Protein AF-K1SV56-F1 (afdb_monomer_lite)

pLDDT: mean 85.53, std 12.01, range [37.34, 98.12]

Structure (mmCIF, N/CA/C/O backbone):
data_AF-K1SV56-F1
#
_entry.id   AF-K1SV56-F1
#
loop_
_atom_site.group_PDB
_atom_site.id
_atom_site.type_symbol
_atom_site.label_atom_id
_atom_site.label_alt_id
_atom_site.label_comp_id
_atom_site.label_asym_id
_atom_site.label_entity_id
_atom_site.label_seq_id
_atom_site.pdbx_PDB_ins_code
_atom_site.Cartn_x
_atom_site.Cartn_y
_atom_site.Cartn_z
_atom_site.occupancy
_atom_site.B_iso_or_equiv
_atom_site.auth_seq_id
_atom_site.auth_comp_id
_atom_site.auth_asym_id
_atom_site.auth_atom_id
_atom_site.pdbx_PDB_model_num
ATOM 1 N N . GLU A 1 1 ? -17.763 -7.384 4.111 1.00 37.69 1 GLU A N 1
ATOM 2 C CA . GLU A 1 1 ? -19.172 -6.931 4.060 1.00 37.69 1 GLU A CA 1
ATOM 3 C C . GLU A 1 1 ? -19.868 -6.773 5.421 1.00 37.69 1 GLU A C 1
ATOM 5 O O . GLU A 1 1 ? -20.837 -6.037 5.477 1.00 37.69 1 GLU A O 1
ATOM 10 N N . ARG A 1 2 ? -19.404 -7.361 6.543 1.00 37.34 2 ARG A N 1
ATOM 11 C CA . ARG A 1 2 ? -20.127 -7.279 7.840 1.00 37.34 2 ARG A CA 1
ATOM 12 C C . ARG A 1 2 ? -20.034 -5.961 8.637 1.00 37.34 2 ARG A C 1
ATOM 14 O O . ARG A 1 2 ? -20.679 -5.876 9.671 1.00 37.34 2 ARG A O 1
ATOM 21 N N . TYR A 1 3 ? -19.270 -4.956 8.199 1.00 45.22 3 TYR A N 1
ATOM 22 C CA . TYR A 1 3 ? -19.043 -3.735 9.001 1.00 45.22 3 TYR A CA 1
ATOM 23 C C . TYR A 1 3 ? -19.206 -2.411 8.246 1.00 45.22 3 TYR A C 1
ATOM 25 O O . TYR A 1 3 ? -19.127 -1.354 8.857 1.00 45.22 3 TYR A O 1
ATOM 33 N N . THR A 1 4 ? -19.467 -2.450 6.941 1.00 45.12 4 THR A N 1
ATOM 34 C CA . THR A 1 4 ? -19.620 -1.250 6.101 1.00 45.12 4 THR A CA 1
ATOM 35 C C . THR A 1 4 ? -21.032 -0.660 6.128 1.00 45.12 4 THR A C 1
ATOM 37 O O . THR A 1 4 ? -21.246 0.413 5.583 1.00 45.12 4 THR A O 1
ATOM 40 N N . ASP A 1 5 ? -21.983 -1.323 6.792 1.00 50.00 5 ASP A N 1
ATOM 41 C CA . ASP A 1 5 ? -23.387 -0.897 6.867 1.00 50.00 5 ASP A CA 1
ATOM 42 C C . ASP A 1 5 ? -23.935 -1.051 8.298 1.00 50.00 5 ASP A C 1
ATOM 44 O O . ASP A 1 5 ? -24.977 -1.648 8.570 1.00 50.00 5 ASP A O 1
ATOM 48 N N . ASN A 1 6 ? -23.142 -0.596 9.266 1.00 67.62 6 ASN A N 1
ATOM 49 C CA . ASN A 1 6 ? -23.335 -0.965 10.658 1.00 67.62 6 ASN A CA 1
ATOM 50 C C . ASN A 1 6 ? -24.449 -0.117 11.297 1.00 67.62 6 ASN A C 1
ATOM 52 O O . ASN A 1 6 ? -24.267 1.076 11.546 1.00 67.62 6 ASN A O 1
ATOM 56 N N . ALA A 1 7 ? -25.589 -0.742 11.613 1.00 78.81 7 ALA A N 1
ATOM 57 C CA . ALA A 1 7 ? -26.672 -0.130 12.394 1.00 78.81 7 ALA A CA 1
ATOM 58 C C . ALA A 1 7 ? -26.159 0.510 13.702 1.00 78.81 7 ALA A C 1
ATOM 60 O O . ALA A 1 7 ? -26.683 1.530 14.136 1.00 78.81 7 ALA A O 1
ATOM 61 N N . PHE A 1 8 ? -25.074 -0.041 14.261 1.00 82.00 8 PHE A N 1
ATOM 62 C CA . PHE A 1 8 ? -24.329 0.520 15.388 1.00 82.00 8 PHE A CA 1
ATOM 63 C C . PHE A 1 8 ? -23.788 1.929 15.117 1.00 82.00 8 PHE A C 1
ATOM 65 O O . PHE A 1 8 ? -24.072 2.849 15.875 1.00 82.00 8 PHE A O 1
ATOM 72 N N . ILE A 1 9 ? -23.038 2.111 14.024 1.00 84.38 9 ILE A N 1
ATOM 73 C CA . ILE A 1 9 ? -22.421 3.397 13.665 1.00 84.38 9 ILE A CA 1
ATOM 74 C C . ILE A 1 9 ? -23.526 4.425 13.401 1.00 84.38 9 ILE A C 1
ATOM 76 O O . ILE A 1 9 ? -23.501 5.515 13.960 1.00 84.38 9 ILE A O 1
ATOM 80 N N . LYS A 1 10 ? -24.574 4.035 12.659 1.00 85.75 10 LYS A N 1
ATOM 81 C CA . LYS A 1 10 ? -25.734 4.902 12.380 1.00 85.75 10 LYS A CA 1
ATOM 82 C C . LYS A 1 10 ? -26.491 5.331 13.648 1.00 85.75 10 LYS A C 1
ATOM 84 O O . LYS A 1 10 ? -27.065 6.415 13.658 1.00 85.75 10 LYS A O 1
ATOM 89 N N . ALA A 1 11 ? -26.505 4.506 14.697 1.00 85.31 11 ALA A N 1
ATOM 90 C CA . ALA A 1 11 ? -27.165 4.822 15.964 1.00 85.31 11 ALA A CA 1
ATOM 91 C C . ALA A 1 11 ? -26.299 5.686 16.899 1.00 85.31 11 ALA A C 1
ATOM 93 O O . ALA A 1 11 ? -26.823 6.569 17.576 1.00 85.31 11 ALA A O 1
ATOM 94 N N . VAL A 1 12 ? -24.987 5.438 16.944 1.00 87.25 12 VAL A N 1
ATOM 95 C CA . VAL A 1 12 ? -24.078 6.044 17.931 1.00 87.25 12 VAL A CA 1
ATOM 96 C C . VAL A 1 12 ? -23.433 7.338 17.417 1.00 87.25 12 VAL A C 1
ATOM 98 O O . VAL A 1 12 ? -23.332 8.302 18.180 1.00 87.25 12 VAL A O 1
ATOM 101 N N . ASP A 1 13 ? -23.056 7.415 16.137 1.00 89.56 13 ASP A N 1
ATOM 102 C CA . ASP A 1 13 ? -22.340 8.573 15.575 1.00 89.56 13 ASP A CA 1
ATOM 103 C C . ASP A 1 13 ? -23.096 9.904 15.705 1.00 89.56 13 ASP A C 1
ATOM 105 O O . ASP A 1 13 ? -22.481 10.873 16.157 1.00 89.56 13 ASP A O 1
ATOM 109 N N . PRO A 1 14 ? -24.417 9.985 15.436 1.00 91.94 14 PRO A N 1
ATOM 110 C CA . PRO A 1 14 ? -25.155 11.238 15.604 1.00 91.94 14 PRO A CA 1
ATOM 111 C C . PRO A 1 14 ? -25.160 11.744 17.050 1.00 91.94 14 PRO A C 1
ATOM 113 O O . PRO A 1 14 ? -25.311 12.940 17.300 1.00 91.94 14 PRO A O 1
ATOM 116 N N . VAL A 1 15 ? -25.045 10.837 18.024 1.00 90.94 15 VAL A N 1
ATOM 117 C CA . VAL A 1 15 ? -25.009 11.190 19.445 1.00 90.94 15 VAL A CA 1
ATOM 118 C C . VAL A 1 15 ? -23.616 11.675 19.833 1.00 90.94 15 VAL A C 1
ATOM 120 O O . VAL A 1 15 ? -23.516 12.672 20.543 1.00 90.94 15 VAL A O 1
ATOM 123 N N . LEU A 1 16 ? -22.560 11.024 19.332 1.00 90.25 16 LEU A N 1
ATOM 124 C CA . LEU A 1 16 ? -21.170 11.453 19.521 1.00 90.25 16 LEU A CA 1
ATOM 125 C C . LEU A 1 16 ? -20.922 12.854 18.951 1.00 90.25 16 LEU A C 1
ATOM 127 O O . LEU A 1 16 ? -20.346 13.698 19.635 1.00 90.25 16 LEU A O 1
ATOM 131 N N . GLU A 1 17 ? -21.419 13.120 17.743 1.00 91.12 17 GLU A N 1
ATOM 132 C CA . GLU A 1 17 ? -21.2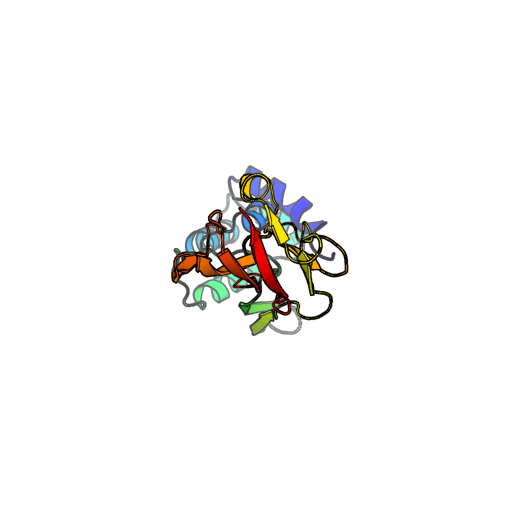76 14.421 17.086 1.00 91.12 17 GLU A CA 1
ATOM 133 C C . GLU A 1 17 ? -21.968 15.538 17.884 1.00 91.12 17 GLU A C 1
ATOM 135 O O . GLU A 1 17 ? -21.386 16.600 18.112 1.00 91.12 17 GLU A O 1
ATOM 140 N N . LYS A 1 18 ? -23.176 15.278 18.407 1.00 89.00 18 LYS A N 1
ATOM 141 C CA . LYS A 1 18 ? -23.929 16.238 19.237 1.00 89.00 18 LYS A CA 1
ATOM 142 C C . LYS A 1 18 ? -23.216 16.633 20.527 1.00 89.00 18 LYS A C 1
ATOM 144 O O . LYS A 1 18 ? -23.418 17.746 21.003 1.00 89.00 18 LYS A O 1
ATOM 149 N N . VAL A 1 19 ? -22.412 15.738 21.098 1.00 88.25 19 VAL A N 1
ATOM 150 C CA . VAL A 1 19 ? -21.619 16.013 22.308 1.00 88.25 19 VAL A CA 1
ATOM 151 C C . VAL A 1 19 ? -20.191 16.476 21.987 1.00 88.25 19 VAL A C 1
ATOM 153 O O . VAL A 1 19 ? -19.352 16.550 22.881 1.00 88.25 19 VAL A O 1
ATOM 156 N N . GLY A 1 20 ? -19.896 16.783 20.717 1.00 85.19 20 GLY A N 1
ATOM 157 C CA . GLY A 1 20 ? -18.602 17.310 20.281 1.00 85.19 20 GLY A CA 1
ATOM 158 C C . GLY A 1 20 ? -17.460 16.289 20.286 1.00 85.19 20 GLY A C 1
ATOM 159 O O . GLY A 1 20 ? -16.291 16.679 20.286 1.00 85.19 20 GLY A O 1
ATOM 160 N N . LEU A 1 21 ? -17.768 14.988 20.304 1.00 88.38 21 LEU A N 1
ATOM 161 C CA . LEU A 1 21 ? -16.777 13.925 20.141 1.00 88.38 21 LEU A CA 1
ATOM 162 C C . LEU A 1 21 ? -16.649 13.535 18.666 1.00 88.38 21 LEU A C 1
ATOM 164 O O . LEU A 1 21 ? -17.582 13.687 17.879 1.00 88.38 21 LEU A O 1
ATOM 168 N N . ARG A 1 22 ? -15.484 12.994 18.286 1.00 87.81 22 ARG A N 1
ATOM 169 C CA . ARG A 1 22 ? -15.310 12.408 16.949 1.00 87.81 22 ARG A CA 1
ATOM 170 C C . ARG A 1 22 ? -16.235 11.207 16.794 1.00 87.81 22 ARG A C 1
ATOM 172 O O . ARG A 1 22 ? -16.345 10.390 17.708 1.00 87.81 22 ARG A O 1
ATOM 179 N N . THR A 1 23 ? -16.842 11.100 15.621 1.00 88.81 23 THR A N 1
ATOM 180 C CA . THR A 1 23 ? -17.668 9.955 15.238 1.00 88.81 23 THR A CA 1
ATOM 181 C C . THR A 1 23 ? -16.816 8.692 15.102 1.00 88.81 23 THR A C 1
ATOM 183 O O . THR A 1 23 ? -15.600 8.765 14.891 1.00 88.81 23 THR A O 1
ATOM 186 N N . ILE A 1 24 ? -17.433 7.515 15.220 1.00 86.19 24 ILE A N 1
ATOM 187 C CA . ILE A 1 24 ? -16.737 6.246 14.990 1.00 86.19 24 ILE A CA 1
ATOM 188 C C . ILE A 1 24 ? -16.264 6.200 13.541 1.00 86.19 24 ILE A C 1
ATOM 190 O O . ILE A 1 24 ? -15.117 5.827 13.308 1.00 86.19 24 ILE A O 1
ATOM 194 N N . GLN A 1 25 ? -17.083 6.655 12.589 1.00 84.38 25 GLN A N 1
ATOM 195 C CA . GLN A 1 25 ? -16.698 6.730 11.182 1.00 84.38 25 GLN A CA 1
ATOM 196 C C . GLN A 1 25 ? -15.443 7.593 10.963 1.00 84.38 25 GLN A C 1
ATOM 198 O O . GLN A 1 25 ? -14.495 7.143 10.321 1.00 84.38 25 GLN A O 1
ATOM 203 N N . ASP A 1 26 ? -15.358 8.781 11.573 1.00 85.12 26 ASP A N 1
ATOM 204 C CA . ASP A 1 26 ? -14.148 9.610 11.494 1.00 85.12 26 ASP A CA 1
ATOM 205 C C . ASP A 1 26 ? -12.923 8.911 12.093 1.00 85.12 26 ASP A C 1
ATOM 207 O O . ASP A 1 26 ? -11.822 9.022 11.554 1.00 85.12 26 ASP A O 1
ATOM 211 N N . ILE A 1 27 ? -13.091 8.182 13.200 1.00 85.44 27 ILE A N 1
ATOM 212 C CA . ILE A 1 27 ? -12.007 7.397 13.807 1.00 85.44 27 ILE A CA 1
ATOM 213 C C . ILE A 1 27 ? -11.596 6.231 12.893 1.00 85.44 27 ILE A C 1
ATOM 215 O O . ILE A 1 27 ? -10.419 5.873 12.851 1.00 85.44 27 ILE A O 1
ATOM 219 N N . MET A 1 28 ? -12.522 5.634 12.143 1.00 80.31 28 MET A N 1
ATOM 220 C CA . MET A 1 28 ? -12.208 4.585 11.170 1.00 80.31 28 MET A CA 1
ATOM 221 C C . MET A 1 28 ? -11.429 5.137 9.971 1.00 80.31 28 MET A C 1
ATOM 223 O O . MET A 1 28 ? -10.424 4.543 9.575 1.00 80.31 28 MET A O 1
ATOM 227 N N . ASP A 1 29 ? -11.849 6.289 9.445 1.00 79.12 29 ASP A N 1
ATOM 228 C CA . ASP A 1 29 ? -11.298 6.876 8.219 1.00 79.12 29 ASP A CA 1
ATOM 229 C C . ASP A 1 29 ? -9.994 7.640 8.472 1.00 79.12 29 ASP A C 1
ATOM 231 O O . ASP A 1 29 ? -9.021 7.530 7.725 1.00 79.12 29 ASP A O 1
ATOM 235 N N . LYS A 1 30 ? -9.952 8.421 9.555 1.00 81.38 30 LYS A N 1
ATOM 236 C CA . LYS A 1 30 ? -8.829 9.300 9.904 1.00 81.38 30 LYS A CA 1
ATOM 237 C C . LYS A 1 30 ? -8.022 8.759 11.083 1.00 81.38 30 LYS A C 1
ATOM 239 O O . LYS A 1 30 ? -6.973 9.316 11.389 1.00 81.38 30 LYS A O 1
ATOM 244 N N . GLY A 1 31 ? -8.425 7.687 11.752 1.00 80.12 31 GLY A N 1
ATOM 245 C CA . GLY A 1 31 ? -7.738 7.239 12.964 1.00 80.12 31 GLY A CA 1
ATOM 246 C C . GLY A 1 31 ? -7.883 8.215 14.140 1.00 80.12 31 GLY A C 1
ATOM 247 O O . GLY A 1 31 ? -8.438 9.310 14.038 1.00 80.12 31 GLY A O 1
ATOM 248 N N . ILE A 1 32 ? -7.335 7.817 15.280 1.00 85.75 32 ILE A N 1
ATOM 249 C CA . ILE A 1 32 ? -7.292 8.594 16.525 1.00 85.75 32 ILE A CA 1
ATOM 250 C C . ILE A 1 32 ? -5.972 8.307 17.239 1.00 85.75 32 ILE A C 1
ATOM 252 O O . ILE A 1 32 ? -5.387 7.246 17.023 1.00 85.75 32 ILE A O 1
ATOM 256 N N . THR A 1 33 ? -5.453 9.221 18.057 1.00 86.31 33 THR A N 1
ATOM 257 C CA . THR A 1 33 ? -4.299 8.873 18.899 1.00 86.31 33 THR A CA 1
ATOM 258 C C . THR A 1 33 ? -4.735 8.043 20.107 1.00 86.31 33 THR A C 1
ATOM 260 O O . THR A 1 33 ? -5.887 8.108 20.542 1.00 86.31 33 THR A O 1
ATOM 263 N N . VAL A 1 34 ? -3.823 7.247 20.670 1.00 83.62 34 VAL A N 1
ATOM 264 C CA . VAL A 1 34 ? -4.094 6.466 21.888 1.00 83.62 34 VAL A CA 1
ATOM 265 C C . VAL A 1 34 ? -4.541 7.377 23.037 1.00 83.62 34 VAL A C 1
ATOM 267 O O . VAL A 1 34 ? -5.508 7.051 23.723 1.00 83.62 34 VAL A O 1
ATOM 270 N N . GLY A 1 35 ? -3.894 8.532 23.216 1.00 84.69 35 GLY A N 1
ATOM 271 C CA . GLY A 1 35 ? -4.248 9.492 24.264 1.00 84.69 35 GLY A CA 1
ATOM 272 C C . GLY A 1 35 ? -5.635 10.104 24.068 1.00 84.69 35 GLY A C 1
ATOM 273 O O . GLY A 1 35 ? -6.428 10.157 25.008 1.00 84.69 35 GLY A O 1
ATOM 274 N N . GLU A 1 36 ? -5.963 10.504 22.836 1.00 87.56 36 GLU A N 1
ATOM 275 C CA . GLU A 1 36 ? -7.290 11.032 22.499 1.00 87.56 36 GLU A CA 1
ATOM 276 C C . GLU A 1 36 ? -8.387 9.985 22.719 1.00 87.56 36 GLU A C 1
ATOM 278 O O . GLU A 1 36 ? -9.452 10.308 23.245 1.00 87.56 36 GLU A O 1
ATOM 283 N N . LEU A 1 37 ? -8.132 8.722 22.356 1.00 87.12 37 LEU A N 1
ATOM 284 C CA . LEU A 1 37 ? -9.102 7.652 22.564 1.00 87.12 37 LEU A CA 1
ATOM 285 C C . LEU A 1 37 ? -9.339 7.385 24.052 1.00 87.12 37 LEU A C 1
ATOM 287 O O . LEU A 1 37 ? -10.496 7.307 24.462 1.00 87.12 37 LEU A O 1
ATOM 291 N N . LYS A 1 38 ? -8.276 7.297 24.864 1.00 84.50 38 LYS A N 1
ATOM 292 C CA . LYS A 1 38 ? -8.391 7.145 26.325 1.00 84.50 38 LYS A CA 1
ATOM 293 C C . LYS A 1 38 ? -9.219 8.276 26.927 1.00 84.50 38 LYS A C 1
ATOM 295 O O . LYS A 1 38 ? -10.183 8.014 27.637 1.00 84.50 38 LYS A O 1
ATOM 300 N N . GLN A 1 39 ? -8.912 9.522 26.563 1.00 88.06 39 GLN A N 1
ATOM 301 C CA . GLN A 1 39 ? -9.637 10.686 27.064 1.00 88.06 39 GLN A CA 1
ATOM 302 C C . GLN A 1 39 ? -11.122 10.662 26.669 1.00 88.06 39 GLN A C 1
ATOM 304 O O . GLN A 1 39 ? -11.981 10.996 27.485 1.00 88.06 39 GLN A O 1
ATOM 309 N N . ASN A 1 40 ? -11.441 10.275 25.432 1.00 89.25 40 ASN A N 1
ATOM 310 C CA . ASN A 1 40 ? -12.827 10.174 24.976 1.00 89.25 40 ASN A CA 1
ATOM 311 C C . ASN A 1 40 ? -13.584 9.069 25.718 1.00 89.25 40 ASN A C 1
ATOM 313 O O . ASN A 1 40 ? -14.712 9.296 26.153 1.00 89.25 40 ASN A O 1
ATOM 317 N N . LEU A 1 41 ? -12.963 7.903 25.910 1.00 87.44 41 LEU A N 1
ATOM 318 C CA . LEU A 1 41 ? -13.555 6.809 26.677 1.00 87.44 41 LEU A CA 1
ATOM 319 C C . LEU A 1 41 ? -13.783 7.210 28.140 1.00 87.44 41 LEU A C 1
ATOM 321 O O . LEU A 1 41 ? -14.878 6.995 28.652 1.00 87.44 41 LEU A O 1
ATOM 325 N N . ASP A 1 42 ? -12.813 7.866 28.781 1.00 86.62 42 ASP A N 1
ATOM 326 C CA . ASP A 1 42 ? -12.937 8.351 30.161 1.00 86.62 42 ASP A CA 1
ATOM 327 C C . ASP A 1 42 ? -14.055 9.391 30.314 1.00 86.62 42 ASP A C 1
ATOM 329 O O . ASP A 1 42 ? -14.820 9.343 31.283 1.00 86.62 42 ASP A O 1
ATOM 333 N N . LYS A 1 43 ? -14.189 10.314 29.350 1.00 88.62 43 LYS A N 1
ATOM 334 C CA . LYS A 1 43 ? -15.290 11.290 29.300 1.00 88.62 43 LYS A CA 1
ATOM 335 C C . LYS A 1 43 ? -16.644 10.596 29.177 1.00 88.62 43 LYS A C 1
ATOM 337 O O . LYS A 1 43 ? -17.553 10.908 29.945 1.00 88.62 43 LYS A O 1
ATOM 342 N N . ILE A 1 44 ? -16.771 9.635 28.259 1.00 88.75 44 ILE A N 1
ATOM 343 C CA . ILE A 1 44 ? -18.016 8.880 28.058 1.00 88.75 44 ILE A CA 1
ATOM 344 C C . ILE A 1 44 ? -18.355 8.051 29.296 1.00 88.75 44 ILE A C 1
ATOM 346 O O . ILE A 1 44 ? -19.519 7.973 29.681 1.00 88.75 44 ILE A O 1
ATOM 350 N N . ALA A 1 45 ? -17.362 7.452 29.944 1.00 85.75 45 ALA A N 1
ATOM 351 C CA . ALA A 1 45 ? -17.568 6.616 31.112 1.00 85.75 45 ALA A CA 1
ATOM 352 C C . ALA A 1 45 ? -17.975 7.415 32.360 1.00 85.75 45 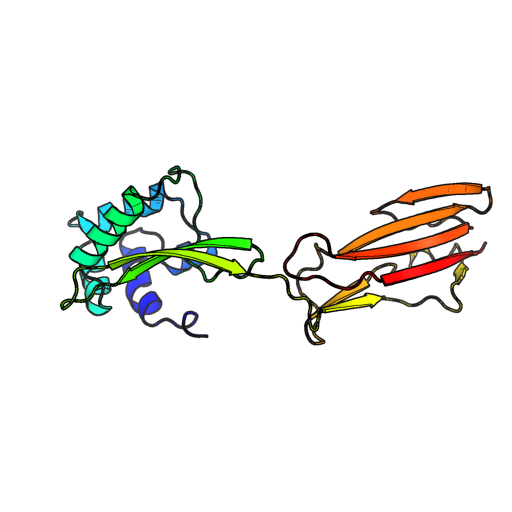ALA A C 1
ATOM 354 O O . ALA A 1 45 ? -18.906 7.022 33.059 1.00 85.75 45 ALA A O 1
ATOM 355 N N . ASN A 1 46 ? -17.306 8.543 32.623 1.00 84.62 46 ASN A N 1
ATOM 356 C CA . ASN A 1 46 ? -17.398 9.238 33.912 1.00 84.62 46 ASN A CA 1
ATOM 357 C C . ASN A 1 46 ? -18.129 10.591 33.849 1.00 84.62 46 ASN A C 1
ATOM 359 O O . ASN A 1 46 ? -18.594 11.087 34.871 1.00 84.62 46 ASN A O 1
ATOM 363 N N . GLY A 1 47 ? -18.241 11.215 32.673 1.00 84.38 47 GLY A N 1
ATOM 364 C CA . GLY A 1 47 ? -18.835 12.545 32.528 1.00 84.38 47 GLY A CA 1
ATOM 365 C C . GLY A 1 47 ? -20.363 12.506 32.506 1.00 84.38 47 GLY A C 1
ATOM 366 O O . GLY A 1 47 ? -20.968 11.757 31.736 1.00 84.38 47 GLY A O 1
ATOM 367 N N . SER A 1 48 ? -21.018 13.326 33.327 1.00 81.62 48 SER A N 1
ATOM 368 C CA . SER A 1 48 ? -22.485 13.441 33.363 1.00 81.62 48 SER A CA 1
ATOM 369 C C . SER A 1 48 ? -23.071 13.890 32.017 1.00 81.62 48 SER A C 1
ATOM 371 O O . SER A 1 48 ? -24.089 13.354 31.588 1.00 81.62 48 SER A O 1
ATOM 373 N N . GLU A 1 49 ? -22.373 14.781 31.310 1.00 84.88 49 GLU A N 1
ATOM 374 C CA . GLU A 1 49 ? -22.735 15.315 29.985 1.00 84.88 49 GLU A CA 1
ATOM 375 C C . GLU A 1 49 ? -22.844 14.234 28.895 1.00 84.88 49 GLU A C 1
ATOM 377 O O . GLU A 1 49 ? -23.597 14.381 27.935 1.00 84.88 49 GLU A O 1
ATOM 382 N N . TYR A 1 50 ? -22.150 13.106 29.067 1.00 87.25 50 TYR A N 1
ATOM 383 C CA . TYR A 1 50 ? -22.107 12.008 28.099 1.00 87.25 50 TYR A CA 1
ATOM 384 C C . TYR A 1 50 ? -23.114 10.891 28.412 1.00 87.25 50 TYR A C 1
ATOM 386 O O . TYR A 1 50 ? -23.046 9.811 27.826 1.00 87.25 50 TYR A O 1
ATOM 394 N N . ALA A 1 51 ? -24.079 11.129 29.312 1.00 85.69 51 ALA A N 1
ATOM 395 C CA . ALA A 1 51 ? -25.125 10.156 29.637 1.00 85.69 51 ALA A CA 1
ATOM 396 C C . ALA A 1 51 ? -25.902 9.695 28.395 1.00 85.69 51 ALA A C 1
ATOM 398 O O . ALA A 1 51 ? -26.147 8.504 28.233 1.00 85.69 51 ALA A O 1
ATOM 399 N N . VAL A 1 52 ? -26.203 10.616 27.475 1.00 86.12 52 VAL A N 1
ATOM 400 C CA . VAL A 1 52 ? -26.891 10.297 26.215 1.00 86.12 52 VAL A CA 1
ATOM 401 C C . VAL A 1 52 ? -26.078 9.347 25.326 1.00 86.12 52 VAL A C 1
ATOM 403 O O . VAL A 1 52 ? -26.649 8.468 24.685 1.00 86.12 52 VAL A O 1
ATOM 406 N N . VAL A 1 53 ? -24.744 9.464 25.339 1.00 87.38 53 VAL A N 1
ATOM 407 C CA . VAL A 1 53 ? -23.848 8.543 24.621 1.00 87.38 53 VAL A CA 1
ATOM 408 C C . VAL A 1 53 ? -23.897 7.162 25.266 1.00 87.38 53 VAL A C 1
ATOM 410 O O . VAL A 1 53 ? -24.009 6.166 24.557 1.00 87.38 53 VAL A O 1
ATOM 413 N N . ARG A 1 54 ? -23.865 7.084 26.604 1.00 88.94 54 ARG A N 1
ATOM 414 C CA . ARG A 1 54 ? -23.963 5.807 27.330 1.00 88.94 54 ARG A CA 1
ATOM 415 C C . ARG A 1 54 ? -25.282 5.087 27.059 1.00 88.94 54 ARG A C 1
ATOM 417 O O . ARG A 1 54 ? -25.265 3.878 26.865 1.00 88.94 54 ARG A O 1
ATOM 424 N N . GLU A 1 55 ? -26.399 5.808 26.997 1.00 87.75 55 GLU A N 1
ATOM 425 C CA . GLU A 1 55 ? -27.694 5.207 26.656 1.00 87.75 55 GLU A CA 1
ATOM 426 C C . GLU A 1 55 ? -27.717 4.676 25.217 1.00 87.75 55 GLU A C 1
ATOM 428 O O . GLU A 1 55 ? -28.149 3.548 24.982 1.00 87.75 55 GLU A O 1
ATOM 433 N N . ALA A 1 56 ? -27.177 5.435 24.256 1.00 86.81 56 ALA A N 1
ATOM 434 C CA . ALA A 1 56 ? -27.057 4.978 22.872 1.00 86.81 56 ALA A CA 1
ATOM 435 C C . ALA A 1 56 ? -26.174 3.722 22.750 1.00 86.81 56 ALA A C 1
ATOM 437 O O . ALA A 1 56 ? -26.538 2.769 22.065 1.00 86.81 56 ALA A O 1
ATOM 438 N N . LEU A 1 57 ? -25.042 3.686 23.460 1.00 86.94 57 LEU A N 1
ATOM 439 C CA . LEU A 1 57 ? -24.154 2.52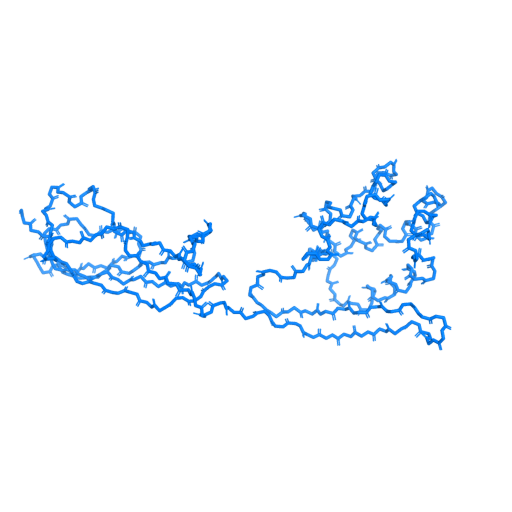4 23.517 1.00 86.94 57 LEU A CA 1
ATOM 440 C C . LEU A 1 57 ? -24.836 1.312 24.166 1.00 86.94 57 LEU A C 1
ATOM 442 O O . LEU A 1 57 ? -24.736 0.200 23.646 1.00 86.94 57 LEU A O 1
ATOM 446 N N . LYS A 1 58 ? -25.595 1.524 25.246 1.00 86.12 58 LYS A N 1
ATOM 447 C CA . LYS A 1 58 ? -26.320 0.470 25.964 1.00 86.12 58 LYS A CA 1
ATOM 448 C C . LYS A 1 58 ? -27.396 -0.181 25.100 1.00 86.12 58 LYS A C 1
ATOM 450 O O . LYS A 1 58 ? -27.514 -1.404 25.111 1.00 86.12 58 LYS A O 1
ATOM 455 N N . LEU A 1 59 ? -28.130 0.605 24.307 1.00 84.19 59 LEU A N 1
ATOM 456 C CA . LEU A 1 59 ? -29.091 0.086 23.320 1.00 84.19 59 LEU A CA 1
ATOM 457 C C . LEU A 1 59 ? -28.428 -0.824 22.279 1.00 84.19 59 LEU A C 1
ATOM 459 O O . LEU A 1 59 ? -29.071 -1.721 21.740 1.00 84.19 59 LEU A O 1
ATOM 463 N N . MET A 1 60 ? -27.136 -0.617 22.035 1.00 82.56 60 MET A N 1
ATOM 464 C CA . MET A 1 60 ? -26.329 -1.425 21.132 1.00 82.56 60 MET A CA 1
ATOM 465 C C . MET A 1 60 ? -25.533 -2.539 21.837 1.00 82.56 60 MET A C 1
ATOM 467 O O . MET A 1 60 ? -24.686 -3.173 21.209 1.00 82.56 60 MET A O 1
ATOM 471 N N . GLY A 1 61 ? -25.796 -2.791 23.124 1.00 78.56 61 GLY A N 1
ATOM 472 C CA . GLY A 1 61 ? -25.158 -3.856 23.904 1.00 78.56 61 GLY A CA 1
ATOM 473 C C . GLY A 1 61 ? -23.806 -3.491 24.527 1.00 78.56 61 GLY A C 1
ATOM 474 O O . GLY A 1 61 ? -23.081 -4.387 24.949 1.00 78.56 61 GLY A O 1
ATOM 475 N N . VAL A 1 62 ? -23.449 -2.205 24.592 1.00 83.00 62 VAL A N 1
ATOM 476 C CA . VAL A 1 62 ? -22.220 -1.718 25.240 1.00 83.00 62 VAL A CA 1
ATOM 477 C C . VAL A 1 62 ? -22.589 -0.919 26.486 1.00 83.00 62 VAL A C 1
ATOM 479 O O . VAL A 1 62 ? -23.026 0.227 26.402 1.00 83.00 62 VAL A O 1
ATOM 482 N N . ASP A 1 63 ? -22.423 -1.522 27.658 1.00 83.56 63 ASP A N 1
ATOM 483 C CA . ASP A 1 63 ? -22.706 -0.876 28.938 1.00 83.56 63 ASP A CA 1
ATOM 484 C C . ASP A 1 63 ? -21.466 -0.195 29.550 1.00 83.56 63 ASP A C 1
ATOM 486 O O . ASP A 1 63 ? -20.346 -0.263 29.036 1.00 83.56 63 ASP A O 1
ATOM 490 N N . VAL A 1 64 ? -21.665 0.484 30.683 1.00 81.88 64 VAL A N 1
ATOM 491 C CA . VAL A 1 64 ? -20.589 1.199 31.391 1.00 81.88 64 VAL A CA 1
ATOM 492 C C . VAL A 1 64 ? -19.503 0.245 31.889 1.00 81.88 64 VAL A C 1
ATOM 494 O O . VAL A 1 64 ? -18.325 0.589 31.847 1.00 81.88 64 VAL A O 1
ATOM 497 N N . ALA A 1 65 ? -19.868 -0.969 32.312 1.00 82.19 65 ALA A N 1
ATOM 498 C CA . ALA A 1 65 ? -18.895 -1.971 32.736 1.00 82.19 65 ALA A CA 1
ATOM 499 C C . ALA A 1 65 ? -17.973 -2.384 31.575 1.00 82.19 65 ALA A C 1
ATOM 501 O O . ALA A 1 65 ? -16.752 -2.438 31.747 1.00 82.19 65 ALA A O 1
ATOM 502 N N . THR A 1 66 ? -18.539 -2.578 30.381 1.00 80.12 66 THR A N 1
ATOM 503 C CA . THR A 1 66 ? -17.795 -2.846 29.143 1.00 80.12 66 THR A CA 1
ATOM 504 C C . THR A 1 66 ? -16.843 -1.699 28.819 1.00 80.12 66 THR A C 1
ATOM 506 O O . THR A 1 66 ? -15.673 -1.936 28.519 1.00 80.12 66 THR A O 1
ATOM 509 N N . LEU A 1 67 ? -17.303 -0.447 28.918 1.00 82.44 67 LEU A N 1
ATOM 510 C CA . LEU A 1 67 ? -16.462 0.730 28.667 1.00 82.44 67 LEU A CA 1
ATOM 511 C C . LEU A 1 67 ? -15.276 0.806 29.633 1.00 82.44 67 LEU A C 1
ATOM 513 O O . LEU A 1 67 ? -14.143 1.002 29.194 1.00 82.44 67 LEU A O 1
ATOM 517 N N . GLN A 1 68 ? -15.503 0.562 30.923 1.00 82.19 68 GLN A N 1
ATOM 518 C CA . GLN A 1 68 ? -14.439 0.551 31.929 1.00 82.19 68 GLN A CA 1
ATOM 519 C C . GLN A 1 68 ? -13.414 -0.548 31.667 1.00 82.19 68 GLN A C 1
ATOM 521 O O . GLN A 1 68 ? -12.216 -0.360 31.875 1.00 82.19 68 GLN A O 1
ATOM 526 N N . GLN A 1 69 ? -13.856 -1.697 31.166 1.00 78.00 69 GLN A N 1
ATOM 527 C CA . GLN A 1 69 ? -12.957 -2.773 30.770 1.00 78.00 69 GLN A CA 1
ATOM 528 C C . GLN A 1 69 ? -12.163 -2.425 29.512 1.00 78.00 69 GLN A C 1
ATOM 530 O O . GLN A 1 69 ? -10.965 -2.701 29.474 1.00 78.00 69 GLN A O 1
ATOM 535 N N . ILE A 1 70 ? -12.782 -1.775 28.522 1.00 79.81 70 ILE A N 1
ATOM 536 C CA . ILE A 1 70 ? -12.082 -1.250 27.344 1.00 79.81 70 ILE A CA 1
ATOM 537 C C . ILE A 1 70 ? -10.989 -0.266 27.785 1.00 79.81 70 ILE A C 1
ATOM 539 O O . ILE A 1 70 ? -9.839 -0.424 27.377 1.00 79.81 70 ILE A O 1
ATOM 543 N N . ILE A 1 71 ? -11.301 0.674 28.683 1.00 80.31 71 ILE A N 1
ATOM 544 C CA . ILE A 1 71 ? -10.321 1.604 29.271 1.00 80.31 71 ILE A CA 1
ATOM 545 C C . ILE A 1 71 ? -9.193 0.838 29.977 1.00 80.31 71 ILE A C 1
ATOM 547 O O . ILE A 1 71 ? -8.016 1.097 29.733 1.00 80.31 71 ILE A O 1
ATOM 551 N N . ASN A 1 72 ? -9.528 -0.158 30.801 1.00 79.81 72 ASN A N 1
ATOM 552 C CA . ASN A 1 72 ? -8.539 -0.979 31.503 1.00 79.81 72 ASN A CA 1
ATOM 553 C C . ASN A 1 72 ? -7.617 -1.742 30.546 1.00 79.81 72 ASN A C 1
ATOM 555 O O . ASN A 1 72 ? -6.426 -1.886 30.823 1.00 79.81 72 ASN A O 1
ATOM 559 N N . VAL A 1 73 ? -8.146 -2.232 29.425 1.00 76.62 73 VAL A N 1
ATOM 560 C CA . VAL A 1 73 ? -7.345 -2.852 28.368 1.00 76.62 73 VAL A CA 1
ATOM 561 C C . VAL A 1 73 ? -6.432 -1.814 27.724 1.00 76.62 73 VAL A C 1
ATOM 563 O O . VAL A 1 73 ? -5.230 -2.049 27.656 1.00 76.62 73 VAL A O 1
ATOM 566 N N . PHE A 1 74 ? -6.950 -0.644 27.341 1.00 74.56 74 PHE A N 1
ATOM 567 C CA . PHE A 1 74 ? -6.138 0.436 26.772 1.00 74.56 74 PHE A CA 1
ATOM 568 C C . PHE A 1 74 ? -5.028 0.921 27.708 1.00 74.56 74 PHE A C 1
ATOM 570 O O . PHE A 1 74 ? -3.939 1.243 27.239 1.00 74.56 74 PHE A O 1
ATOM 577 N N . ASN A 1 75 ? -5.257 0.920 29.020 1.00 74.44 75 ASN A N 1
ATOM 578 C CA . ASN A 1 75 ? -4.239 1.264 30.012 1.00 74.44 75 ASN A CA 1
ATOM 579 C C . ASN A 1 75 ? -3.146 0.195 30.155 1.00 74.44 75 ASN A C 1
ATOM 581 O O . ASN A 1 75 ? -2.027 0.515 30.548 1.00 74.44 75 ASN A O 1
ATOM 585 N N . LYS A 1 76 ? -3.439 -1.067 29.819 1.00 73.88 76 LYS A N 1
ATOM 586 C CA . LYS A 1 76 ? -2.447 -2.157 29.794 1.00 73.88 76 LYS A CA 1
ATOM 587 C C . LYS A 1 76 ? -1.632 -2.194 28.503 1.00 73.88 76 LYS A C 1
ATOM 589 O O . LYS A 1 76 ? -0.593 -2.848 28.460 1.00 73.88 76 LYS A O 1
ATOM 594 N N . ILE A 1 77 ? -2.095 -1.518 27.455 1.00 71.56 77 ILE A N 1
ATOM 595 C CA . ILE A 1 77 ? -1.365 -1.401 26.198 1.00 71.56 77 ILE A CA 1
ATOM 596 C C . ILE A 1 77 ? -0.230 -0.385 26.394 1.00 71.56 77 ILE A C 1
ATOM 598 O O . ILE A 1 77 ? -0.471 0.796 26.626 1.00 71.56 77 ILE A O 1
ATOM 602 N N . THR A 1 78 ? 1.022 -0.828 26.255 1.00 67.56 78 THR A N 1
ATOM 603 C CA . THR A 1 78 ? 2.244 -0.005 26.386 1.00 67.56 78 THR A CA 1
ATOM 604 C C . THR A 1 78 ? 2.516 0.886 25.165 1.00 67.56 78 THR A C 1
ATOM 606 O O . THR A 1 78 ? 3.665 1.135 24.801 1.00 67.56 78 THR A O 1
ATOM 609 N N . LEU A 1 79 ? 1.466 1.358 24.490 1.00 74.12 79 LEU A N 1
ATOM 610 C CA . LEU A 1 79 ? 1.606 2.304 23.387 1.00 74.12 79 LEU A CA 1
ATOM 611 C C . LEU A 1 79 ? 1.693 3.726 23.939 1.00 74.12 79 LEU A C 1
ATOM 613 O O . LEU A 1 79 ? 0.959 4.096 24.856 1.00 74.12 79 LEU A O 1
ATOM 617 N N . LEU A 1 80 ? 2.586 4.523 23.352 1.00 77.94 80 LEU A N 1
ATOM 618 C CA . LEU A 1 80 ? 2.684 5.948 23.649 1.00 77.94 80 LEU A CA 1
ATOM 619 C C . LEU A 1 80 ? 1.392 6.653 23.219 1.00 77.94 80 LEU A C 1
ATOM 621 O O . LEU A 1 80 ? 0.797 6.309 22.197 1.00 77.94 80 LEU A O 1
ATOM 625 N N . ASP A 1 81 ? 0.979 7.675 23.963 1.00 82.56 81 ASP A N 1
ATOM 626 C CA . ASP A 1 81 ? -0.289 8.370 23.714 1.00 82.56 81 ASP A CA 1
ATOM 627 C C . ASP A 1 81 ? -0.347 9.066 22.342 1.00 82.56 81 ASP A C 1
ATOM 629 O O . ASP A 1 81 ? -1.433 9.281 21.809 1.00 82.56 81 ASP A O 1
ATOM 633 N N . ASN A 1 82 ? 0.806 9.371 21.738 1.00 78.19 82 ASN A N 1
ATOM 634 C CA . ASN A 1 82 ? 0.919 9.949 20.396 1.00 78.19 82 ASN A CA 1
ATOM 635 C C . ASN A 1 82 ? 0.842 8.912 19.259 1.00 78.19 82 ASN A C 1
ATOM 637 O O . ASN A 1 82 ? 0.851 9.296 18.088 1.00 78.19 82 ASN A O 1
ATOM 641 N N . VAL A 1 83 ? 0.771 7.613 19.567 1.00 78.38 83 VAL A N 1
ATOM 642 C CA . VAL A 1 83 ? 0.585 6.570 18.552 1.00 78.38 83 VAL A CA 1
ATOM 643 C C . VAL A 1 83 ? -0.807 6.719 17.949 1.00 78.38 83 VAL A C 1
ATOM 645 O O . VAL A 1 83 ? -1.809 6.694 18.662 1.00 78.38 83 VAL A O 1
ATOM 648 N N . ARG A 1 84 ? -0.878 6.864 16.622 1.00 72.19 84 ARG A N 1
ATOM 649 C CA . ARG A 1 84 ? -2.143 6.875 15.877 1.00 72.19 84 ARG A CA 1
ATOM 650 C C . ARG A 1 84 ? -2.605 5.439 15.646 1.00 72.19 84 ARG A C 1
ATOM 652 O O . ARG A 1 84 ? -1.872 4.633 15.079 1.00 72.19 84 ARG A O 1
ATOM 659 N N . ILE A 1 85 ? -3.825 5.142 16.066 1.00 74.69 85 ILE A N 1
ATOM 660 C CA . ILE A 1 85 ? -4.509 3.864 15.880 1.00 74.69 85 ILE A CA 1
ATOM 661 C C . ILE A 1 85 ? -5.694 4.051 14.931 1.00 74.69 85 ILE A C 1
ATOM 663 O O . ILE A 1 85 ? -6.320 5.110 14.896 1.00 74.69 85 ILE A O 1
ATOM 667 N N . ALA A 1 86 ? -5.994 3.022 14.144 1.00 68.00 86 ALA A N 1
ATOM 668 C CA . ALA A 1 86 ? -7.155 2.991 13.262 1.00 68.00 86 ALA A CA 1
ATOM 669 C C . ALA A 1 86 ? -8.039 1.803 13.646 1.00 68.00 86 ALA A C 1
ATOM 671 O O . ALA A 1 86 ? -7.547 0.685 13.799 1.00 68.00 86 ALA A O 1
ATOM 672 N N . LEU A 1 87 ? -9.342 2.042 13.789 1.00 74.12 87 LEU A N 1
ATOM 673 C CA . LEU A 1 87 ? -10.326 1.013 14.129 1.00 74.12 87 LEU A CA 1
ATOM 674 C C . LEU A 1 87 ? -10.895 0.385 12.854 1.00 74.12 87 LEU A C 1
ATOM 676 O O . LEU A 1 87 ? -12.073 0.515 12.550 1.00 74.12 87 LEU A O 1
ATOM 680 N N . ARG A 1 88 ? -10.048 -0.271 12.063 1.00 69.00 88 ARG A N 1
ATOM 681 C CA . ARG A 1 88 ? -10.447 -0.859 10.778 1.00 69.00 88 ARG A CA 1
ATOM 682 C C . ARG A 1 88 ? -9.944 -2.283 10.642 1.00 69.00 88 ARG A C 1
ATOM 684 O O . ARG A 1 88 ? -8.991 -2.682 11.308 1.00 69.00 88 ARG A O 1
ATOM 691 N N . THR A 1 89 ? -10.566 -3.042 9.745 1.00 70.00 89 THR A N 1
ATOM 692 C CA . THR A 1 89 ? -9.953 -4.297 9.303 1.00 70.00 89 THR A CA 1
ATOM 693 C C . THR A 1 89 ? -8.652 -3.944 8.586 1.00 70.00 89 THR A C 1
ATOM 695 O O . THR A 1 89 ? -8.690 -3.100 7.689 1.00 70.00 89 THR A O 1
ATOM 698 N N . PRO A 1 90 ? -7.509 -4.534 8.965 1.00 68.31 90 PRO A N 1
ATOM 699 C CA . PRO A 1 90 ? -6.273 -4.297 8.245 1.00 68.31 90 PRO A CA 1
ATOM 700 C C . PRO A 1 90 ? -6.408 -4.733 6.786 1.00 68.31 90 PRO A C 1
ATOM 702 O O . PRO A 1 90 ? -6.711 -5.889 6.502 1.00 68.31 90 PRO A O 1
ATOM 705 N N . ASP A 1 91 ? -6.199 -3.795 5.871 1.00 72.94 91 ASP A N 1
ATOM 706 C CA . ASP A 1 91 ? -6.244 -3.993 4.416 1.00 72.94 91 ASP A CA 1
ATOM 707 C C . ASP A 1 91 ? -4.852 -3.906 3.774 1.00 72.94 91 ASP A C 1
ATOM 709 O O . ASP A 1 91 ? -4.705 -4.047 2.560 1.00 72.94 91 ASP A O 1
ATOM 713 N N . GLN A 1 92 ? -3.829 -3.658 4.591 1.00 77.50 92 GLN A N 1
ATOM 714 C CA . GLN A 1 92 ? -2.442 -3.596 4.177 1.00 77.50 92 GLN A CA 1
ATOM 715 C C . GLN A 1 92 ? -1.690 -4.833 4.642 1.00 77.50 92 GLN A C 1
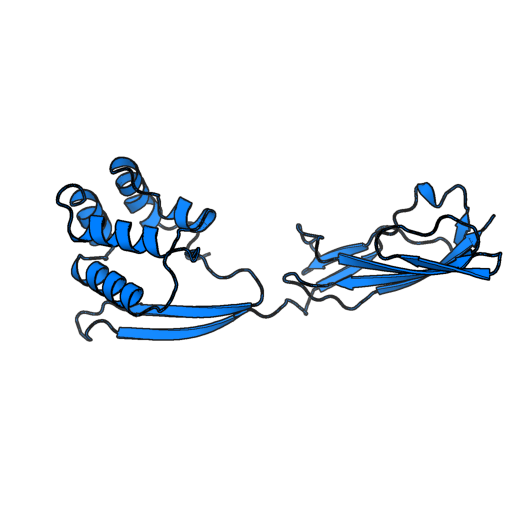ATOM 717 O O . GLN A 1 92 ? -2.011 -5.454 5.654 1.00 77.50 92 GLN A O 1
ATOM 722 N N . VAL A 1 93 ? -0.672 -5.198 3.876 1.00 81.31 93 VAL A N 1
ATOM 723 C CA . VAL A 1 93 ? 0.226 -6.296 4.222 1.00 81.31 93 VAL A CA 1
ATOM 724 C C . VAL A 1 93 ? 1.051 -5.905 5.437 1.00 81.31 93 VAL A C 1
ATOM 726 O O . VAL A 1 93 ? 1.686 -4.854 5.456 1.00 81.31 93 VAL A O 1
ATOM 729 N N . GLY A 1 94 ? 1.076 -6.772 6.444 1.00 80.81 94 GLY A N 1
ATOM 730 C CA . GLY A 1 94 ? 1.761 -6.476 7.692 1.00 80.81 94 GLY A CA 1
ATOM 731 C C . GLY A 1 94 ? 1.429 -7.447 8.815 1.00 80.81 94 GLY A C 1
ATOM 732 O O . GLY A 1 94 ? 0.658 -8.396 8.649 1.00 80.81 94 GLY A O 1
ATOM 733 N N . ILE A 1 95 ? 2.044 -7.189 9.967 1.00 78.12 95 ILE A N 1
ATOM 734 C CA . ILE A 1 95 ? 1.781 -7.885 11.226 1.00 78.12 95 ILE A CA 1
ATOM 735 C C . ILE A 1 95 ? 1.066 -6.899 12.143 1.00 78.12 95 ILE A C 1
ATOM 737 O O . ILE A 1 95 ? 1.589 -5.825 12.435 1.00 78.12 95 ILE A O 1
ATOM 741 N N . TYR A 1 96 ? -0.125 -7.276 12.590 1.00 76.50 96 TYR A N 1
ATOM 742 C CA . TYR A 1 96 ? -0.988 -6.459 13.431 1.00 76.50 96 TYR A CA 1
ATOM 743 C C . TYR A 1 96 ? -1.190 -7.143 14.777 1.00 76.50 96 TYR A C 1
ATOM 745 O O . TYR A 1 96 ? -1.486 -8.337 14.828 1.00 76.50 96 TYR A O 1
ATOM 753 N N . THR A 1 97 ? -1.084 -6.384 15.864 1.00 74.75 97 THR A N 1
ATOM 754 C CA . THR A 1 97 ? -1.523 -6.845 17.184 1.00 74.75 97 THR A CA 1
ATOM 755 C C . THR A 1 97 ? -3.033 -6.672 17.283 1.00 74.75 97 THR A C 1
ATOM 757 O O . THR A 1 97 ? -3.547 -5.570 17.096 1.00 74.75 97 THR A O 1
ATOM 760 N N . VAL A 1 98 ? -3.745 -7.760 17.565 1.00 74.69 98 VAL A N 1
ATOM 761 C CA . VAL A 1 98 ? -5.202 -7.780 17.710 1.00 74.69 98 VAL A CA 1
ATOM 762 C C . VAL A 1 98 ? -5.551 -7.900 19.184 1.00 74.69 98 VAL A C 1
ATOM 764 O O . VAL A 1 98 ? -5.048 -8.787 19.874 1.00 74.69 98 VAL A O 1
ATOM 767 N N . TYR A 1 99 ? -6.450 -7.034 19.643 1.00 72.75 99 TYR A N 1
ATOM 768 C CA . TYR A 1 99 ? -7.041 -7.100 20.973 1.00 72.75 99 TYR A CA 1
ATOM 769 C C . TYR A 1 99 ? -8.512 -7.494 20.843 1.00 72.75 99 TYR A C 1
ATOM 771 O O . TYR A 1 99 ? -9.265 -6.849 20.116 1.00 72.75 99 TYR A O 1
ATOM 779 N N . ALA A 1 100 ? -8.911 -8.557 21.536 1.00 70.44 100 ALA A N 1
ATOM 780 C CA . ALA A 1 100 ? -10.288 -9.022 21.615 1.00 70.44 100 ALA A CA 1
ATOM 781 C C . ALA A 1 100 ? -10.812 -8.830 23.041 1.00 70.44 100 ALA A C 1
ATOM 783 O O . ALA A 1 100 ? -10.162 -9.225 24.012 1.00 70.44 100 ALA A O 1
ATOM 784 N N . ILE A 1 101 ? -11.992 -8.223 23.147 1.00 69.88 101 ILE A N 1
ATOM 785 C CA . ILE A 1 101 ? -12.699 -7.981 24.404 1.00 69.88 101 ILE A CA 1
ATOM 786 C C . ILE A 1 101 ? -14.080 -8.602 24.246 1.00 69.88 101 ILE A C 1
ATOM 788 O O . ILE A 1 101 ? -14.805 -8.271 23.309 1.00 69.88 101 ILE A O 1
ATOM 792 N N . THR A 1 102 ? -14.430 -9.529 25.132 1.00 65.56 102 THR A N 1
ATOM 793 C CA . THR A 1 102 ? -15.742 -10.191 25.127 1.00 65.56 102 THR A CA 1
ATOM 794 C C . THR A 1 102 ? -16.465 -9.787 26.394 1.00 65.56 102 THR A C 1
ATOM 796 O O . THR A 1 102 ? -15.930 -10.081 27.454 1.00 65.56 102 THR A O 1
ATOM 799 N N . ASN A 1 103 ? -17.656 -9.196 26.315 1.00 59.44 103 ASN A N 1
ATOM 800 C CA . ASN A 1 103 ? -18.528 -9.051 27.480 1.00 59.44 103 ASN A CA 1
ATOM 801 C C . ASN A 1 103 ? -19.536 -10.213 27.488 1.00 59.44 103 ASN A C 1
ATOM 803 O O . ASN A 1 103 ? -20.337 -10.331 26.562 1.00 59.44 103 ASN A O 1
ATOM 807 N N . ASN A 1 104 ? -19.440 -11.112 28.468 1.00 58.56 104 ASN A N 1
ATOM 808 C CA . ASN A 1 104 ? -20.349 -12.245 28.628 1.00 58.56 104 ASN A CA 1
ATOM 809 C C . ASN A 1 104 ? -20.743 -12.368 30.102 1.00 58.56 104 ASN A C 1
ATOM 811 O O . ASN A 1 104 ? -19.889 -12.599 30.952 1.00 58.56 104 ASN A O 1
ATOM 815 N N . ASP A 1 105 ? -22.037 -12.281 30.399 1.00 57.84 105 ASP A N 1
ATOM 816 C CA . ASP A 1 105 ? -22.547 -12.349 31.774 1.00 57.84 105 ASP A CA 1
ATOM 817 C C . ASP A 1 105 ? -22.226 -13.687 32.472 1.00 57.84 105 ASP A C 1
ATOM 819 O O . ASP A 1 105 ? -22.100 -13.740 33.693 1.00 57.84 105 ASP A O 1
ATOM 823 N N . ASN A 1 106 ? -22.047 -14.773 31.705 1.00 56.16 106 ASN A N 1
ATOM 824 C CA . ASN A 1 106 ? -21.720 -16.105 32.233 1.00 56.16 106 ASN A CA 1
ATOM 825 C C . ASN A 1 106 ? -20.213 -16.344 32.431 1.00 56.16 106 ASN A C 1
ATOM 827 O O . ASN A 1 106 ? -19.825 -17.288 33.119 1.00 56.16 106 ASN A O 1
ATOM 831 N N . TYR A 1 107 ? -19.356 -15.514 31.832 1.00 48.25 107 TYR A N 1
ATOM 832 C CA . TYR A 1 107 ? -17.902 -15.613 31.931 1.00 48.25 107 TYR A CA 1
ATOM 833 C C . TYR A 1 107 ? -17.341 -14.194 31.948 1.00 48.25 107 TYR A C 1
ATOM 835 O O . TYR A 1 107 ? -17.285 -13.571 30.891 1.00 48.25 107 TYR A O 1
ATOM 843 N N . ASN A 1 108 ? -16.938 -13.697 33.129 1.00 52.88 108 ASN A N 1
ATOM 844 C CA . ASN A 1 108 ? -16.269 -12.399 33.310 1.00 52.88 108 ASN A CA 1
ATOM 845 C C . ASN A 1 108 ? -15.451 -11.996 32.077 1.00 52.88 108 ASN A C 1
ATOM 847 O O . ASN A 1 108 ? -14.679 -12.812 31.569 1.00 52.88 108 ASN A O 1
ATOM 851 N N . THR A 1 109 ? -15.591 -10.746 31.638 1.00 56.19 109 THR A N 1
ATOM 852 C CA . THR A 1 109 ? -15.023 -10.260 30.379 1.00 56.19 109 THR A CA 1
ATOM 853 C C . THR A 1 109 ? -13.602 -10.752 30.122 1.00 56.19 109 THR A C 1
ATOM 855 O O . THR A 1 109 ? -12.660 -10.419 30.846 1.00 56.19 109 THR A O 1
ATOM 858 N N . GLY A 1 110 ? -13.453 -11.545 29.061 1.00 63.66 110 GLY A N 1
ATOM 859 C CA . GLY A 1 110 ? -12.176 -12.086 28.623 1.00 63.66 110 GLY A CA 1
ATOM 860 C C . GLY A 1 110 ? -11.384 -11.057 27.823 1.00 63.66 110 GLY A C 1
ATOM 861 O O . GLY A 1 110 ? -11.904 -10.462 26.877 1.00 63.66 110 GLY A O 1
ATOM 862 N N . PHE A 1 111 ? -10.114 -10.874 28.187 1.00 71.56 111 PHE A N 1
ATOM 863 C CA . PHE A 1 111 ? -9.128 -10.154 27.383 1.00 71.56 111 PHE A CA 1
ATOM 864 C C . PHE A 1 111 ? -8.257 -11.161 26.630 1.00 71.56 111 PHE A C 1
ATOM 866 O O . PHE A 1 111 ? -7.597 -11.998 27.248 1.00 71.56 111 PHE A O 1
ATOM 873 N N . GLY A 1 112 ? -8.243 -11.063 25.302 1.00 70.38 112 GLY A N 1
ATOM 874 C CA . GLY A 1 112 ? -7.366 -11.840 24.436 1.00 70.38 112 GLY A CA 1
ATOM 875 C C . GLY A 1 112 ? -6.463 -10.928 23.618 1.00 70.38 112 GLY A C 1
ATOM 876 O O . GLY A 1 112 ? -6.930 -9.961 23.020 1.00 70.38 112 GLY A O 1
ATOM 877 N N . MET A 1 113 ? -5.175 -11.256 23.559 1.00 79.62 113 MET A N 1
ATOM 878 C CA . MET A 1 113 ? -4.228 -10.630 22.640 1.00 79.62 113 MET A CA 1
ATOM 879 C C . MET A 1 113 ? -3.750 -11.673 21.634 1.00 79.62 113 MET A C 1
ATOM 881 O O . MET A 1 113 ? -3.410 -12.794 22.008 1.00 79.62 113 MET A O 1
ATOM 885 N N . GLY A 1 114 ? -3.720 -11.303 20.361 1.00 79.81 114 GLY A N 1
ATOM 886 C CA . GLY A 1 114 ? -3.237 -12.154 19.281 1.00 79.81 114 GLY A CA 1
ATOM 887 C C . GLY A 1 114 ? -2.481 -11.358 18.227 1.00 79.81 114 GLY A C 1
ATOM 888 O O . GLY A 1 114 ? -2.370 -10.135 18.304 1.00 79.81 114 GLY A O 1
ATOM 889 N N . ALA A 1 115 ? -1.976 -12.064 17.220 1.00 81.50 115 ALA A N 1
ATOM 890 C CA . ALA A 1 115 ? -1.359 -11.464 16.046 1.00 81.50 115 ALA A CA 1
ATOM 891 C C . ALA A 1 115 ? -2.159 -11.835 14.793 1.00 81.50 115 ALA A C 1
ATOM 893 O O . ALA A 1 115 ? -2.537 -12.991 14.608 1.00 81.50 115 ALA A O 1
ATOM 894 N N . LEU A 1 116 ? -2.387 -10.857 13.921 1.00 80.94 116 LEU A N 1
ATOM 895 C CA . LEU A 1 116 ? -2.933 -11.045 12.583 1.00 80.94 116 LEU A CA 1
ATOM 896 C C . LEU A 1 116 ? -1.832 -10.754 11.566 1.00 80.94 116 LEU A C 1
ATOM 898 O O . LEU A 1 116 ? -1.254 -9.670 11.558 1.00 80.94 116 LEU A O 1
ATOM 902 N N . VAL A 1 117 ? -1.563 -11.720 10.691 1.00 83.06 117 VAL A N 1
ATOM 903 C CA . VAL A 1 117 ? -0.628 -11.553 9.577 1.00 83.06 117 VAL A CA 1
ATOM 904 C C . VAL A 1 117 ? -1.426 -11.426 8.290 1.00 83.06 117 VAL A C 1
ATOM 906 O O . VAL A 1 117 ? -2.052 -12.390 7.846 1.00 83.06 117 VAL A O 1
ATOM 909 N N . VAL A 1 118 ? -1.370 -10.251 7.670 1.00 83.62 118 VAL A N 1
ATOM 910 C CA . VAL A 1 118 ? -1.925 -10.022 6.334 1.00 83.62 118 VAL A CA 1
ATOM 911 C C . VAL A 1 118 ? -0.804 -10.238 5.325 1.00 83.62 118 VAL A C 1
ATOM 913 O O . VAL A 1 118 ? 0.206 -9.536 5.343 1.00 83.62 118 VAL A O 1
ATOM 916 N N . LYS A 1 119 ? -0.949 -11.254 4.471 1.00 85.19 119 LYS A N 1
ATOM 917 C CA . LYS A 1 119 ? 0.054 -11.625 3.461 1.00 85.19 119 LYS A CA 1
ATOM 918 C C . LYS A 1 119 ? -0.171 -10.850 2.166 1.00 85.19 119 LYS A C 1
ATOM 920 O O . LYS A 1 119 ? -1.310 -10.541 1.831 1.00 85.19 119 LYS A O 1
ATOM 925 N N . LYS A 1 120 ? 0.907 -10.613 1.406 1.00 86.50 120 LYS A N 1
ATOM 926 C CA . LYS A 1 120 ? 0.796 -10.085 0.038 1.00 86.50 120 LYS A CA 1
ATOM 927 C C . LYS A 1 120 ? -0.084 -10.984 -0.823 1.00 86.50 120 LYS A C 1
ATOM 929 O O . LYS A 1 120 ? -0.054 -12.210 -0.691 1.00 86.50 120 LYS A O 1
ATOM 934 N N . HIS A 1 121 ? -0.800 -10.370 -1.755 1.00 86.12 121 HIS A N 1
ATOM 935 C CA . HIS A 1 121 ? -1.425 -11.093 -2.850 1.00 86.12 121 HIS A CA 1
ATOM 936 C C . HIS A 1 121 ? -0.340 -11.526 -3.843 1.00 86.12 121 HIS A C 1
ATOM 938 O O . HIS A 1 121 ? 0.369 -10.687 -4.395 1.00 86.12 121 HIS A O 1
ATOM 944 N N . TYR A 1 122 ? -0.204 -12.839 -4.036 1.00 87.38 122 TYR A N 1
ATOM 945 C CA . TYR A 1 122 ? 0.703 -13.444 -5.025 1.00 87.38 122 TYR A CA 1
ATOM 946 C C . TYR A 1 122 ? -0.071 -14.070 -6.187 1.00 87.38 122 TYR A C 1
ATOM 948 O O . TYR A 1 122 ? 0.305 -13.942 -7.347 1.00 87.38 122 TYR A O 1
ATOM 956 N N . SER A 1 123 ? -1.168 -14.765 -5.875 1.00 89.38 123 SER A N 1
ATOM 957 C CA . SER A 1 123 ? -2.021 -15.378 -6.892 1.00 89.38 123 SER A CA 1
ATOM 958 C C . SER A 1 123 ? -2.876 -14.317 -7.576 1.00 89.38 123 SER A C 1
ATOM 960 O O . SER A 1 123 ? -3.375 -13.408 -6.917 1.00 89.38 123 SER A O 1
ATOM 962 N N . GLY A 1 124 ? -3.040 -14.434 -8.894 1.00 89.50 124 GLY A N 1
ATOM 963 C CA . GLY A 1 124 ? -3.855 -13.515 -9.688 1.00 89.50 124 GLY A CA 1
ATOM 964 C C . GLY A 1 124 ? -3.238 -12.132 -9.915 1.00 89.50 124 GLY A C 1
ATOM 965 O O . GLY A 1 124 ? -3.884 -11.304 -10.550 1.00 89.50 124 GLY A O 1
ATOM 966 N N . VAL A 1 125 ? -2.016 -11.876 -9.434 1.00 94.38 125 VAL A N 1
ATOM 967 C CA . VAL A 1 125 ? -1.292 -10.614 -9.645 1.00 94.38 125 VAL A CA 1
ATOM 968 C C . VAL A 1 125 ? -0.414 -10.709 -10.891 1.00 94.38 125 VAL A C 1
ATOM 970 O O . VAL A 1 125 ? 0.335 -11.675 -11.046 1.00 94.38 125 VAL A O 1
ATOM 973 N N . LYS A 1 126 ? -0.484 -9.711 -11.776 1.00 96.31 126 LYS A N 1
ATOM 974 C CA . LYS A 1 126 ? 0.304 -9.656 -13.016 1.00 96.31 126 LYS A CA 1
ATOM 975 C C . LYS A 1 126 ? 0.817 -8.249 -13.304 1.00 96.31 126 LYS A C 1
ATOM 977 O O . LYS A 1 126 ? 0.167 -7.270 -12.955 1.00 96.31 126 LYS A O 1
ATOM 982 N N . LEU A 1 127 ? 1.977 -8.180 -13.952 1.00 97.31 127 LEU A N 1
ATOM 983 C CA . LEU A 1 127 ? 2.489 -6.977 -14.600 1.00 97.31 127 LEU A CA 1
ATOM 984 C C . LEU A 1 127 ? 2.384 -7.174 -16.108 1.00 97.31 127 LEU A C 1
ATOM 986 O O . LEU A 1 127 ? 2.889 -8.169 -16.630 1.00 97.31 127 LEU A O 1
ATOM 990 N N . ASP A 1 128 ? 1.785 -6.208 -16.789 1.00 96.75 128 ASP A N 1
ATOM 991 C CA . ASP A 1 128 ? 1.655 -6.200 -18.242 1.00 96.75 128 ASP A CA 1
ATOM 992 C C . ASP A 1 128 ? 2.232 -4.898 -18.802 1.00 96.75 128 ASP A C 1
ATOM 994 O O . ASP A 1 128 ? 2.039 -3.825 -18.234 1.00 96.75 128 ASP A O 1
ATOM 998 N N . TRP A 1 129 ? 2.967 -4.982 -19.912 1.00 97.12 129 TRP A N 1
ATOM 999 C CA . TRP A 1 129 ? 3.498 -3.795 -20.582 1.00 97.12 129 TRP A CA 1
ATOM 1000 C C . TRP A 1 129 ? 2.361 -2.961 -21.170 1.00 97.12 129 TRP A C 1
ATOM 1002 O O . TRP A 1 129 ? 1.520 -3.500 -21.888 1.00 97.12 129 TRP A O 1
ATOM 1012 N N . ASN A 1 130 ? 2.387 -1.646 -20.949 1.00 96.31 130 ASN A N 1
ATOM 1013 C CA . ASN A 1 130 ? 1.373 -0.745 -21.506 1.00 96.31 130 ASN A CA 1
ATOM 1014 C C . ASN A 1 130 ? 1.462 -0.670 -23.036 1.00 96.31 130 ASN A C 1
ATOM 1016 O O . ASN A 1 130 ? 0.453 -0.618 -23.734 1.00 96.31 130 ASN A O 1
ATOM 1020 N N . GLN A 1 131 ? 2.689 -0.699 -23.560 1.00 95.88 131 GLN A N 1
ATOM 1021 C CA . GLN A 1 131 ? 2.971 -0.674 -24.989 1.00 95.88 131 GLN A CA 1
ATOM 1022 C C . GLN A 1 131 ? 4.081 -1.666 -25.333 1.00 95.88 131 GLN A C 1
ATOM 1024 O O . GLN A 1 131 ? 5.061 -1.801 -24.598 1.00 95.88 131 GLN A O 1
ATOM 1029 N N . ASN A 1 132 ? 3.953 -2.352 -26.471 1.00 93.50 132 ASN A N 1
ATOM 1030 C CA . ASN A 1 132 ? 4.956 -3.282 -26.990 1.00 93.50 132 ASN A CA 1
ATOM 1031 C C . ASN A 1 132 ? 5.837 -2.632 -28.061 1.00 93.50 132 ASN A C 1
ATOM 1033 O O . ASN A 1 132 ? 5.377 -1.810 -28.850 1.00 93.50 132 ASN A O 1
ATOM 1037 N N . PHE A 1 133 ? 7.105 -3.041 -28.111 1.00 90.56 133 PHE A N 1
ATOM 1038 C CA . PHE A 1 133 ? 8.001 -2.672 -29.204 1.00 90.56 133 PHE A CA 1
ATOM 1039 C C . PHE A 1 133 ? 7.680 -3.464 -30.468 1.00 90.56 133 PHE A C 1
ATOM 1041 O O . PHE A 1 133 ? 7.459 -4.675 -30.412 1.00 90.56 133 PHE A O 1
ATOM 1048 N N . THR A 1 134 ? 7.809 -2.819 -31.623 1.00 89.81 134 THR A N 1
ATOM 1049 C CA . THR A 1 134 ? 7.824 -3.515 -32.910 1.00 89.81 134 THR A CA 1
ATOM 1050 C C . THR A 1 134 ? 9.210 -4.122 -33.119 1.00 89.81 134 THR A C 1
ATOM 1052 O O . THR A 1 134 ? 10.199 -3.406 -33.273 1.00 89.81 134 THR A O 1
ATOM 1055 N N . ASN A 1 135 ? 9.309 -5.454 -33.089 1.00 90.25 135 ASN A N 1
ATOM 1056 C CA . ASN A 1 135 ? 10.565 -6.198 -33.279 1.00 90.25 135 ASN A CA 1
ATOM 1057 C C . ASN A 1 135 ? 11.706 -5.786 -32.323 1.00 90.25 135 ASN A C 1
ATOM 1059 O O . ASN A 1 135 ? 12.880 -5.833 -32.695 1.00 90.25 135 ASN A O 1
ATOM 1063 N N . GLY A 1 136 ? 11.371 -5.347 -31.104 1.00 92.38 136 GLY A N 1
ATOM 1064 C CA . GLY A 1 136 ? 12.355 -4.916 -30.104 1.00 92.38 136 GLY A CA 1
ATOM 1065 C C . GLY A 1 136 ? 13.126 -3.647 -30.484 1.00 92.38 136 GLY A C 1
ATOM 1066 O O . GLY A 1 136 ? 14.218 -3.421 -29.964 1.00 92.38 136 GLY A O 1
ATOM 1067 N N . LYS A 1 137 ? 12.605 -2.834 -31.411 1.00 95.38 137 LYS A N 1
ATOM 1068 C CA . LYS A 1 137 ? 13.260 -1.618 -31.904 1.00 95.38 137 LYS A CA 1
ATOM 1069 C C . LYS A 1 137 ? 12.337 -0.410 -31.809 1.00 95.38 137 LYS A C 1
ATOM 1071 O O . LYS A 1 137 ? 11.120 -0.541 -31.902 1.00 95.38 137 LYS A O 1
ATOM 1076 N N . ILE A 1 138 ? 12.945 0.761 -31.661 1.00 96.25 138 ILE A N 1
ATOM 1077 C CA . ILE A 1 138 ? 12.281 2.063 -31.723 1.00 96.25 138 ILE A CA 1
ATOM 1078 C C . ILE A 1 138 ? 13.254 3.117 -32.257 1.00 96.25 138 ILE A C 1
ATOM 1080 O O . ILE A 1 138 ? 14.455 3.021 -32.004 1.00 96.25 138 ILE A O 1
ATOM 1084 N N . SER A 1 139 ? 12.769 4.106 -33.006 1.00 95.06 139 SER A N 1
ATOM 1085 C CA . SER A 1 139 ? 13.614 5.209 -33.472 1.00 95.06 139 SER A CA 1
ATOM 1086 C C . SER A 1 139 ? 13.880 6.214 -32.344 1.00 95.06 139 SER A C 1
ATOM 1088 O O . SER A 1 139 ? 13.070 6.370 -31.427 1.00 95.06 139 SER A O 1
ATOM 1090 N N . ALA A 1 140 ? 14.993 6.947 -32.412 1.00 93.75 140 ALA A N 1
ATOM 1091 C CA . ALA A 1 140 ? 15.279 8.033 -31.470 1.00 93.75 140 ALA A CA 1
ATOM 1092 C C . ALA A 1 140 ? 14.248 9.180 -31.533 1.00 93.75 140 ALA A C 1
ATOM 1094 O O . ALA A 1 140 ? 14.128 9.953 -30.580 1.00 93.75 140 ALA A O 1
ATOM 1095 N N . ALA A 1 141 ? 13.499 9.298 -32.634 1.00 92.56 141 ALA A N 1
ATOM 1096 C CA . ALA A 1 141 ? 12.399 10.249 -32.754 1.00 92.56 141 ALA A CA 1
ATOM 1097 C C . ALA A 1 141 ? 11.160 9.778 -31.973 1.00 92.56 141 ALA A C 1
ATOM 1099 O O . ALA A 1 141 ? 10.589 10.552 -31.205 1.00 92.56 141 ALA A O 1
ATOM 1100 N N . ASP A 1 142 ? 10.798 8.500 -32.109 1.00 93.94 142 ASP A N 1
ATOM 1101 C CA . ASP A 1 142 ? 9.571 7.939 -31.529 1.00 93.94 142 ASP A CA 1
ATOM 1102 C C . ASP A 1 142 ? 9.714 7.609 -30.039 1.00 93.94 142 ASP A C 1
ATOM 1104 O O . ASP A 1 142 ? 8.727 7.597 -29.305 1.00 93.94 142 ASP A O 1
ATOM 1108 N N . VAL A 1 143 ? 10.944 7.379 -29.562 1.00 93.38 143 VAL A N 1
ATOM 1109 C CA . VAL A 1 143 ? 11.210 6.952 -28.179 1.00 93.38 143 VAL A CA 1
ATOM 1110 C C . VAL A 1 143 ? 10.693 7.930 -27.125 1.00 93.38 143 VAL A C 1
ATOM 1112 O O . VAL A 1 143 ? 10.326 7.518 -26.030 1.00 93.38 143 VAL A O 1
ATOM 1115 N N . LYS A 1 144 ? 10.618 9.224 -27.454 1.00 89.44 144 LYS A N 1
ATOM 1116 C CA . LYS A 1 144 ? 10.127 10.264 -26.537 1.00 89.44 144 LYS A CA 1
ATOM 1117 C C . LYS A 1 144 ? 8.636 10.134 -26.227 1.00 89.44 144 LYS A C 1
ATOM 1119 O O . LYS A 1 144 ? 8.205 10.605 -25.182 1.00 89.44 144 LYS A O 1
ATOM 1124 N N . ASN A 1 145 ? 7.879 9.508 -27.127 1.00 93.19 145 ASN A N 1
ATOM 1125 C CA . ASN A 1 145 ? 6.432 9.335 -27.019 1.00 93.19 145 ASN A CA 1
ATOM 1126 C C . ASN A 1 145 ? 6.042 7.891 -26.665 1.00 93.19 145 ASN A C 1
ATOM 1128 O O . ASN A 1 145 ? 4.858 7.566 -26.649 1.00 93.19 145 ASN A O 1
ATOM 1132 N N . PHE A 1 146 ? 7.020 7.013 -26.435 1.00 95.12 146 PHE A N 1
ATOM 1133 C CA . PHE A 1 146 ? 6.773 5.609 -26.139 1.00 95.12 146 PHE A CA 1
ATOM 1134 C C . PHE A 1 146 ? 6.450 5.400 -24.662 1.00 95.12 146 PHE A C 1
ATOM 1136 O O . PHE A 1 146 ? 7.164 5.899 -23.788 1.00 95.12 146 PHE A O 1
ATOM 1143 N N . ASP A 1 147 ? 5.422 4.602 -24.382 1.00 95.75 147 ASP A N 1
ATOM 1144 C CA . ASP A 1 147 ? 5.095 4.213 -23.017 1.00 95.75 147 ASP A CA 1
ATOM 1145 C C . ASP A 1 147 ? 5.960 3.025 -22.565 1.00 95.75 147 ASP A C 1
ATOM 1147 O O . ASP A 1 147 ? 5.728 1.856 -22.892 1.00 95.75 147 ASP A O 1
ATOM 1151 N N . PHE A 1 148 ? 6.994 3.338 -21.785 1.00 95.06 148 PHE A N 1
ATOM 1152 C CA . PHE A 1 148 ? 7.838 2.337 -21.130 1.00 95.06 148 PHE A CA 1
ATOM 1153 C C . PHE A 1 148 ? 7.179 1.686 -19.910 1.00 95.06 148 PHE A C 1
ATOM 1155 O O . PHE A 1 148 ? 7.737 0.729 -19.364 1.00 95.06 148 PHE A O 1
ATOM 1162 N N . GLY A 1 149 ? 6.026 2.201 -19.494 1.00 95.00 149 GLY A N 1
ATOM 1163 C CA . GLY A 1 149 ? 5.282 1.778 -18.331 1.00 95.00 149 GLY A CA 1
ATOM 1164 C C . GLY A 1 149 ? 4.755 0.351 -18.419 1.00 95.00 149 GLY A C 1
ATOM 1165 O O . GLY A 1 149 ? 4.640 -0.274 -19.481 1.00 95.00 149 GLY A O 1
ATOM 1166 N N . ALA A 1 150 ? 4.421 -0.158 -17.245 1.00 97.06 150 ALA A N 1
ATOM 1167 C CA . ALA A 1 150 ? 3.700 -1.395 -17.059 1.00 97.06 150 ALA A CA 1
ATOM 1168 C C . ALA A 1 150 ? 2.584 -1.179 -16.041 1.00 97.06 150 ALA A C 1
ATOM 1170 O O . ALA A 1 150 ? 2.718 -0.382 -15.110 1.00 97.06 150 ALA A O 1
ATOM 1171 N N . THR A 1 151 ? 1.502 -1.925 -16.215 1.00 97.44 151 THR A N 1
ATOM 1172 C CA . THR A 1 151 ? 0.330 -1.872 -15.354 1.00 97.44 151 THR A CA 1
ATOM 1173 C C . THR A 1 151 ? 0.277 -3.117 -14.483 1.00 97.44 151 THR A C 1
ATOM 1175 O O . THR A 1 151 ? 0.340 -4.247 -14.971 1.00 97.44 151 THR A O 1
ATOM 1178 N N . LEU A 1 152 ? 0.137 -2.905 -13.177 1.00 97.19 152 LEU A N 1
ATOM 1179 C CA . LEU A 1 152 ? -0.163 -3.943 -12.203 1.00 97.19 152 LEU A CA 1
ATOM 1180 C C . LEU A 1 152 ? -1.664 -4.244 -12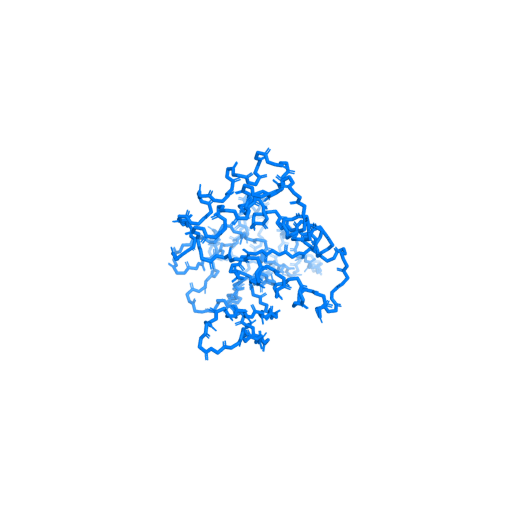.208 1.00 97.19 152 LEU A C 1
ATOM 1182 O O . LEU A 1 152 ? -2.491 -3.351 -11.993 1.00 97.19 152 LEU A O 1
ATOM 1186 N N . SER A 1 153 ? -2.013 -5.512 -12.392 1.00 96.12 153 SER A N 1
ATOM 1187 C CA . SER A 1 153 ? -3.382 -6.012 -12.298 1.00 96.12 153 SER A CA 1
ATOM 1188 C C . SER A 1 153 ? -3.509 -7.107 -11.239 1.00 96.12 153 SER A C 1
ATOM 1190 O O . SER A 1 153 ? -2.567 -7.851 -10.964 1.00 96.12 153 SER A O 1
ATOM 1192 N N . TYR A 1 154 ? -4.691 -7.205 -10.637 1.00 94.56 154 TYR A N 1
ATOM 1193 C CA . TYR A 1 154 ? -5.082 -8.251 -9.702 1.00 94.56 154 TYR A CA 1
ATOM 1194 C C . TYR A 1 154 ? -6.422 -8.851 -10.139 1.00 94.56 154 TYR A C 1
ATOM 1196 O O . TYR A 1 154 ? -7.408 -8.138 -10.325 1.00 94.56 154 TYR A O 1
ATOM 1204 N N . ASN A 1 155 ? -6.456 -10.171 -10.343 1.00 92.75 155 ASN A N 1
ATOM 1205 C CA . ASN A 1 155 ? -7.613 -10.919 -10.848 1.00 92.75 155 ASN A CA 1
ATOM 1206 C C . ASN A 1 155 ? -8.223 -10.307 -12.125 1.00 92.75 155 ASN A C 1
ATOM 1208 O O . ASN A 1 155 ? -9.440 -10.239 -12.282 1.00 92.75 155 ASN A O 1
ATOM 1212 N N . GLY A 1 156 ? -7.362 -9.839 -13.034 1.00 90.94 156 GLY A N 1
ATOM 1213 C CA . GLY A 1 156 ? -7.764 -9.250 -14.315 1.00 90.94 156 GLY A CA 1
ATOM 1214 C C . GLY A 1 156 ? -8.272 -7.807 -14.238 1.00 90.94 156 GLY A C 1
ATOM 1215 O O . GLY A 1 156 ? -8.654 -7.258 -15.266 1.00 90.94 156 GLY A O 1
ATOM 1216 N N . LYS A 1 157 ? -8.264 -7.175 -13.058 1.00 94.19 157 LYS A N 1
ATOM 1217 C CA . LYS A 1 157 ? -8.586 -5.752 -12.887 1.00 94.19 157 LYS A CA 1
ATOM 1218 C C . LYS A 1 157 ? -7.326 -4.962 -12.571 1.00 94.19 157 LYS A C 1
ATOM 1220 O O . LYS A 1 157 ? -6.485 -5.426 -11.806 1.00 94.19 157 LYS A O 1
ATOM 1225 N N . GLN A 1 158 ? -7.194 -3.773 -13.145 1.00 94.06 158 GLN A N 1
ATOM 1226 C CA . GLN A 1 158 ? -6.099 -2.868 -12.813 1.00 94.06 158 GLN A CA 1
ATOM 1227 C C . GLN A 1 158 ? -6.167 -2.482 -11.330 1.00 94.06 158 GLN A C 1
ATOM 1229 O O . GLN A 1 158 ? -7.236 -2.157 -10.815 1.00 94.06 158 GLN A O 1
ATOM 1234 N N . VAL A 1 159 ? -5.024 -2.537 -10.647 1.00 92.94 159 VAL A N 1
ATOM 1235 C CA . VAL A 1 159 ? -4.902 -2.032 -9.276 1.00 92.94 159 VAL A CA 1
ATOM 1236 C C . VAL A 1 159 ? -4.930 -0.502 -9.324 1.00 92.94 159 VAL A C 1
ATOM 1238 O O . VAL A 1 159 ? -4.243 0.094 -10.148 1.00 92.94 159 VAL A O 1
ATOM 1241 N N . GLU A 1 160 ? -5.712 0.150 -8.465 1.00 89.62 160 GLU A N 1
ATOM 1242 C CA . GLU A 1 160 ? -5.805 1.621 -8.453 1.00 89.62 160 GLU A CA 1
ATOM 1243 C C . GLU A 1 160 ? -4.462 2.274 -8.100 1.00 89.62 160 GLU A C 1
ATOM 1245 O O . GLU A 1 160 ? -4.015 3.202 -8.771 1.00 89.62 160 GLU A O 1
ATOM 1250 N N . ASP A 1 161 ? -3.783 1.741 -7.082 1.00 89.31 161 ASP A N 1
ATOM 1251 C CA . ASP A 1 161 ? -2.464 2.204 -6.664 1.00 89.31 161 ASP A CA 1
ATOM 1252 C C . ASP A 1 161 ? -1.334 1.470 -7.410 1.00 89.31 161 ASP A C 1
ATOM 1254 O O . ASP A 1 161 ? -1.051 0.293 -7.173 1.00 89.31 161 ASP A O 1
ATOM 1258 N N . GLN A 1 162 ? -0.655 2.198 -8.296 1.00 93.94 162 GLN A N 1
ATOM 1259 C CA . GLN A 1 162 ? 0.500 1.725 -9.066 1.00 93.94 162 GLN A CA 1
ATOM 1260 C C . GLN A 1 162 ? 1.846 2.121 -8.432 1.00 93.94 162 GLN A C 1
ATOM 1262 O O . GLN A 1 162 ? 2.894 1.849 -9.013 1.00 93.94 162 GLN A O 1
ATOM 1267 N N . SER A 1 163 ? 1.856 2.737 -7.243 1.00 93.00 163 SER A N 1
ATOM 1268 C CA . SER A 1 163 ? 3.080 3.236 -6.587 1.00 93.00 163 SER A CA 1
ATOM 1269 C C . SER A 1 163 ? 4.118 2.150 -6.295 1.00 93.00 163 SER A C 1
ATOM 1271 O O . SER A 1 163 ? 5.307 2.444 -6.205 1.00 93.00 163 SER A O 1
ATOM 1273 N N . SER A 1 164 ? 3.675 0.894 -6.186 1.00 93.31 164 SER A N 1
ATOM 1274 C CA . SER A 1 164 ? 4.547 -0.268 -5.989 1.00 93.31 164 SER A CA 1
ATOM 1275 C C . SER A 1 164 ? 5.269 -0.735 -7.257 1.00 93.31 164 SER A C 1
ATOM 1277 O O . SER A 1 164 ? 6.127 -1.612 -7.165 1.00 93.31 164 SER A O 1
ATOM 1279 N N . VAL A 1 165 ? 4.944 -0.197 -8.438 1.00 97.06 165 VAL A N 1
ATOM 1280 C CA . VAL A 1 165 ? 5.576 -0.571 -9.711 1.00 97.06 165 VAL A CA 1
ATOM 1281 C C . VAL A 1 165 ? 6.841 0.255 -9.923 1.00 97.06 165 VAL A C 1
ATOM 1283 O O . VAL A 1 165 ? 6.794 1.474 -10.073 1.00 97.06 165 VAL A O 1
ATOM 1286 N N . HIS A 1 166 ? 7.986 -0.419 -9.979 1.00 97.19 166 HIS A N 1
ATOM 1287 C CA . HIS A 1 166 ? 9.291 0.215 -10.141 1.00 97.19 166 HIS A CA 1
ATOM 1288 C C . HIS A 1 166 ? 10.043 -0.329 -11.346 1.00 97.19 166 HIS A C 1
ATOM 1290 O O . HIS A 1 166 ? 9.878 -1.483 -11.743 1.00 97.19 166 HIS A O 1
ATOM 1296 N N . TYR A 1 167 ? 10.920 0.512 -11.887 1.00 97.69 167 TYR A N 1
ATOM 1297 C CA . TYR A 1 167 ? 11.640 0.265 -13.124 1.00 97.69 167 TYR A CA 1
ATOM 1298 C C . TYR A 1 167 ? 13.142 0.248 -12.864 1.00 97.69 167 TYR A C 1
ATOM 1300 O O . TYR A 1 167 ? 13.659 0.991 -12.031 1.00 97.69 167 TYR A O 1
ATOM 1308 N N . LEU A 1 168 ? 13.849 -0.576 -13.627 1.00 97.75 168 LEU A N 1
ATOM 1309 C CA . LEU A 1 168 ? 15.293 -0.529 -13.769 1.00 97.75 168 LEU A CA 1
ATOM 1310 C C . LEU A 1 168 ? 15.626 -0.558 -15.257 1.00 97.75 168 LEU A C 1
ATOM 1312 O O . LEU A 1 168 ? 15.505 -1.592 -15.915 1.00 97.75 168 LEU A O 1
ATOM 1316 N N . TYR A 1 169 ? 16.053 0.588 -15.770 1.00 98.12 169 TYR A N 1
ATOM 1317 C CA . TYR A 1 169 ? 16.613 0.740 -17.101 1.00 98.12 169 TYR A CA 1
ATOM 1318 C C . TYR A 1 169 ? 18.122 0.566 -17.021 1.00 98.12 169 TYR A C 1
ATOM 1320 O O . TYR A 1 169 ? 18.783 1.220 -16.218 1.00 98.12 169 TYR A O 1
ATOM 1328 N N . SER A 1 170 ? 18.680 -0.283 -17.873 1.00 97.94 170 SER A N 1
ATOM 1329 C CA . SER A 1 170 ? 20.124 -0.503 -17.952 1.00 97.94 170 SER A CA 1
ATOM 1330 C C . SER A 1 170 ? 20.554 -0.780 -19.385 1.00 97.94 170 SER A C 1
ATOM 1332 O O . SER A 1 170 ? 19.761 -1.255 -20.194 1.00 97.94 170 SER A O 1
ATOM 1334 N N . GLY A 1 171 ? 21.796 -0.466 -19.741 1.00 97.75 171 GLY A N 1
ATOM 1335 C CA . GLY A 1 171 ? 22.313 -0.768 -21.072 1.00 97.75 171 GLY A CA 1
ATOM 1336 C C . GLY A 1 171 ? 23.498 0.088 -21.470 1.00 97.75 171 GLY A C 1
ATOM 1337 O O . GLY A 1 171 ? 24.186 0.656 -20.624 1.00 97.75 171 GLY A O 1
ATOM 1338 N N . PHE A 1 172 ? 23.720 0.187 -22.777 1.00 97.75 172 PHE A N 1
ATOM 1339 C CA . PHE A 1 172 ? 24.810 0.961 -23.356 1.00 97.75 172 PHE A CA 1
ATOM 1340 C C . PHE A 1 172 ? 24.327 1.757 -24.563 1.00 97.75 172 PHE A C 1
ATOM 1342 O O . PHE A 1 172 ? 23.587 1.255 -25.415 1.00 97.75 172 PHE A O 1
ATOM 1349 N N . THR A 1 173 ? 24.799 2.996 -24.670 1.00 96.88 173 THR A N 1
ATOM 1350 C CA . THR A 1 173 ? 24.635 3.780 -25.895 1.00 96.88 173 THR A CA 1
ATOM 1351 C C . THR A 1 173 ? 25.466 3.169 -27.026 1.00 96.88 173 THR A C 1
ATOM 1353 O O . THR A 1 173 ? 26.422 2.424 -26.802 1.00 96.88 173 THR A O 1
ATOM 1356 N N . SER A 1 174 ? 25.174 3.548 -28.269 1.00 94.19 174 SER A N 1
ATOM 1357 C CA . SER A 1 174 ? 25.962 3.148 -29.449 1.00 94.19 174 SER A CA 1
ATOM 1358 C C . SER A 1 174 ? 27.410 3.657 -29.405 1.00 94.19 174 SER A C 1
ATOM 1360 O O . SER A 1 174 ? 28.240 3.228 -30.199 1.00 94.19 174 SER A O 1
ATOM 1362 N N . ARG A 1 175 ? 27.713 4.586 -28.488 1.00 94.69 175 ARG A N 1
ATOM 1363 C CA . ARG A 1 175 ? 29.058 5.105 -28.207 1.00 94.69 175 ARG A CA 1
ATOM 1364 C C . ARG A 1 175 ? 29.700 4.426 -26.990 1.00 94.69 175 ARG A C 1
ATOM 1366 O O . ARG A 1 175 ? 30.632 4.982 -26.423 1.00 94.69 175 ARG A O 1
ATOM 1373 N N . TRP A 1 176 ? 29.183 3.269 -26.571 1.00 94.25 176 TRP A N 1
ATOM 1374 C CA . TRP A 1 176 ? 29.681 2.483 -25.436 1.00 94.25 176 TRP A CA 1
ATOM 1375 C C . TRP A 1 176 ? 29.627 3.196 -24.078 1.00 94.25 176 TRP A C 1
ATOM 1377 O O . TRP A 1 176 ? 30.327 2.815 -23.143 1.00 94.25 176 TRP A O 1
ATOM 1387 N N . LYS A 1 177 ? 28.759 4.204 -23.925 1.00 96.94 177 LYS A N 1
ATOM 1388 C CA . LYS A 1 177 ? 28.515 4.826 -22.620 1.00 96.94 177 LYS A CA 1
ATOM 13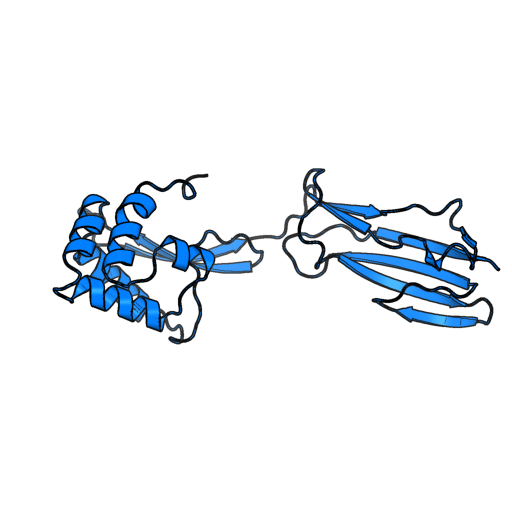89 C C . LYS A 1 177 ? 27.508 3.971 -21.839 1.00 96.94 177 LYS A C 1
ATOM 1391 O O . LYS A 1 177 ? 26.420 3.736 -22.374 1.00 96.94 177 LYS A O 1
ATOM 1396 N N . PRO A 1 178 ? 27.824 3.515 -20.614 1.00 97.06 178 PRO A N 1
ATOM 1397 C CA . PRO A 1 178 ? 26.862 2.795 -19.791 1.00 97.06 178 PRO A CA 1
ATOM 1398 C C . PRO A 1 178 ? 25.691 3.704 -19.409 1.00 97.06 178 PRO A C 1
ATOM 1400 O O . PRO A 1 178 ? 25.849 4.911 -19.215 1.00 97.06 178 PRO A O 1
ATOM 1403 N N . TYR A 1 179 ? 24.515 3.102 -19.289 1.00 97.44 179 TYR A N 1
ATOM 1404 C CA . TYR A 1 179 ? 23.284 3.742 -18.855 1.00 97.44 179 TYR A CA 1
ATOM 1405 C C . TYR A 1 179 ? 22.656 2.915 -17.737 1.00 97.44 179 TYR A C 1
ATOM 1407 O O . TYR A 1 179 ? 22.546 1.696 -17.861 1.00 97.44 179 TYR A O 1
ATOM 1415 N N . SER A 1 180 ? 22.237 3.578 -16.662 1.00 97.12 180 SER A N 1
ATOM 1416 C CA . SER A 1 180 ? 21.466 2.984 -15.572 1.00 97.12 180 SER A CA 1
ATOM 1417 C C . SER A 1 180 ? 20.546 4.044 -14.979 1.00 97.12 180 SER A C 1
ATOM 1419 O O . SER A 1 180 ? 20.989 5.168 -14.741 1.00 97.12 180 SER A O 1
ATOM 1421 N N . SER A 1 181 ? 19.273 3.714 -14.781 1.00 97.19 181 SER A N 1
ATOM 1422 C CA . SER A 1 181 ? 18.280 4.631 -14.222 1.00 97.19 181 SER A CA 1
ATOM 1423 C C . SER A 1 181 ? 17.077 3.866 -13.682 1.00 97.19 181 SER A C 1
ATOM 1425 O O . SER A 1 181 ? 16.697 2.835 -14.232 1.00 97.19 181 SER A O 1
ATOM 1427 N N . THR A 1 182 ? 16.447 4.380 -12.629 1.00 96.44 182 THR A N 1
ATOM 1428 C CA . THR A 1 182 ? 15.204 3.821 -12.067 1.00 96.44 182 THR A CA 1
ATOM 1429 C C . THR A 1 182 ? 13.969 4.672 -12.355 1.00 96.44 182 THR A C 1
ATOM 1431 O O . THR A 1 182 ? 12.849 4.247 -12.081 1.00 96.44 182 THR A O 1
ATOM 1434 N N . THR A 1 183 ? 14.152 5.867 -12.918 1.00 94.06 183 THR A N 1
ATOM 1435 C CA . THR A 1 183 ? 13.075 6.856 -13.099 1.00 94.06 183 THR A CA 1
ATOM 1436 C C . THR A 1 183 ? 12.995 7.402 -14.519 1.00 94.06 183 THR A C 1
ATOM 1438 O O . THR A 1 183 ? 11.908 7.677 -15.012 1.00 94.06 183 THR A O 1
ATOM 1441 N N . THR A 1 184 ? 14.130 7.539 -15.201 1.00 96.06 184 THR A N 1
ATOM 1442 C CA . THR A 1 184 ? 14.195 8.068 -16.569 1.00 96.06 184 THR A CA 1
ATOM 1443 C C . THR A 1 184 ? 14.456 6.931 -17.559 1.00 96.06 184 THR A C 1
ATOM 1445 O O . THR A 1 184 ? 15.441 6.219 -17.371 1.00 96.06 184 THR A O 1
ATOM 1448 N N . PRO A 1 185 ? 13.632 6.751 -18.607 1.00 95.88 185 PRO A N 1
ATOM 1449 C CA . PRO A 1 185 ? 13.938 5.850 -19.718 1.00 95.88 185 PRO A CA 1
ATOM 1450 C C . PRO A 1 185 ? 15.088 6.377 -20.600 1.00 95.88 185 PRO A C 1
ATOM 1452 O O . PRO A 1 185 ? 15.266 7.594 -20.724 1.00 95.88 185 PRO A O 1
ATOM 1455 N N . PRO A 1 186 ? 15.868 5.500 -21.260 1.00 96.19 186 PRO A N 1
ATOM 1456 C CA . PRO A 1 186 ? 16.902 5.925 -22.198 1.00 96.19 186 PRO A CA 1
ATOM 1457 C C . PRO A 1 186 ? 16.285 6.510 -23.474 1.00 96.19 186 PRO A C 1
ATOM 1459 O O . PRO A 1 186 ? 15.269 6.026 -23.965 1.00 96.19 186 PRO A O 1
ATOM 1462 N N . THR A 1 187 ? 16.939 7.523 -24.041 1.00 95.62 187 THR A N 1
ATOM 1463 C CA . THR A 1 187 ? 16.500 8.195 -25.281 1.00 95.62 187 THR A CA 1
ATOM 1464 C C . THR A 1 187 ? 17.574 8.235 -26.369 1.00 95.62 187 THR A C 1
ATOM 1466 O O . THR A 1 187 ? 17.274 8.508 -27.529 1.00 95.62 187 THR A O 1
ATOM 1469 N N . GLU A 1 188 ? 18.831 7.949 -26.026 1.00 96.25 188 GLU A N 1
ATOM 1470 C CA . GLU A 1 188 ? 19.935 7.914 -26.986 1.00 96.25 188 GLU A CA 1
ATOM 1471 C C . GLU A 1 188 ? 19.965 6.589 -27.770 1.00 96.25 188 GLU A C 1
ATOM 1473 O O . GLU A 1 188 ? 19.619 5.545 -27.216 1.00 96.25 188 GLU A O 1
ATOM 1478 N N . PRO A 1 189 ? 20.437 6.574 -29.034 1.00 97.56 189 PRO A N 1
ATOM 1479 C CA . PRO A 1 189 ? 20.626 5.333 -29.778 1.00 97.56 189 PRO A CA 1
ATOM 1480 C C . PRO A 1 189 ? 21.543 4.354 -29.042 1.00 97.56 189 PRO A C 1
ATOM 1482 O O . PRO A 1 189 ? 22.683 4.687 -28.704 1.00 97.56 189 PRO A O 1
ATOM 1485 N N . GLY A 1 190 ? 21.105 3.113 -28.868 1.00 97.56 190 GLY A N 1
ATOM 1486 C CA . GLY A 1 190 ? 21.801 2.123 -28.049 1.00 97.56 190 GLY A CA 1
ATOM 1487 C C . GLY A 1 190 ? 20.997 0.846 -27.847 1.00 97.56 190 GLY A C 1
ATOM 1488 O O . GLY A 1 190 ? 19.939 0.664 -28.450 1.00 97.56 190 GLY A O 1
ATOM 1489 N N . ARG A 1 191 ? 21.513 -0.050 -27.004 1.00 98.00 191 ARG A N 1
ATOM 1490 C CA . ARG A 1 191 ? 20.849 -1.298 -26.608 1.00 98.00 191 ARG A CA 1
ATOM 1491 C C . ARG A 1 191 ? 20.616 -1.286 -25.109 1.00 98.00 191 ARG A C 1
ATOM 1493 O O . ARG A 1 191 ? 21.548 -1.057 -24.338 1.00 98.00 191 ARG A O 1
ATOM 1500 N N . TYR A 1 192 ? 19.381 -1.562 -24.724 1.00 98.00 192 TYR A N 1
ATOM 1501 C CA . TYR A 1 192 ? 18.912 -1.402 -23.360 1.00 98.00 192 TYR A CA 1
ATOM 1502 C C . TYR A 1 192 ? 18.044 -2.578 -22.935 1.00 98.00 192 TYR A C 1
ATOM 1504 O O . TYR A 1 192 ? 17.487 -3.309 -23.754 1.00 98.00 192 TYR A O 1
ATOM 1512 N N . VAL A 1 193 ? 17.928 -2.735 -21.627 1.00 97.81 193 VAL A N 1
ATOM 1513 C CA . VAL A 1 193 ? 17.033 -3.650 -20.939 1.00 97.81 193 VAL A CA 1
ATOM 1514 C C . VAL A 1 193 ? 16.233 -2.824 -19.946 1.00 97.81 193 VAL A C 1
ATOM 1516 O O . VAL A 1 193 ? 16.791 -1.987 -19.235 1.00 97.81 193 VAL A O 1
ATOM 1519 N N . VAL A 1 194 ? 14.928 -3.066 -19.900 1.00 97.81 194 VAL A N 1
ATOM 1520 C CA . VAL A 1 194 ? 14.064 -2.584 -18.825 1.00 97.81 194 VAL A CA 1
ATOM 1521 C C . VAL A 1 194 ? 13.522 -3.783 -18.063 1.00 97.81 194 VAL A C 1
ATOM 1523 O O . VAL A 1 194 ? 12.994 -4.724 -18.660 1.00 97.81 194 VAL A O 1
ATOM 1526 N N . THR A 1 195 ? 13.663 -3.732 -16.744 1.00 98.06 195 THR A N 1
ATOM 1527 C CA . THR A 1 195 ? 13.053 -4.673 -15.807 1.00 98.06 195 THR A CA 1
ATOM 1528 C C . THR A 1 195 ? 12.055 -3.919 -14.945 1.00 98.06 195 THR A C 1
ATOM 1530 O O . THR A 1 195 ? 12.395 -2.879 -14.384 1.00 98.06 195 THR A O 1
ATOM 1533 N N . VAL A 1 196 ? 10.842 -4.450 -14.831 1.00 97.88 196 VAL A N 1
ATOM 1534 C CA . VAL A 1 196 ? 9.793 -3.935 -13.950 1.00 97.88 196 VAL A CA 1
ATOM 1535 C C . VAL A 1 196 ? 9.585 -4.908 -12.805 1.00 97.88 196 VAL A C 1
ATOM 1537 O O . VAL A 1 196 ? 9.484 -6.119 -13.014 1.00 97.88 196 VAL A O 1
ATOM 1540 N N . VAL A 1 197 ? 9.513 -4.371 -11.593 1.00 96.88 197 VAL A N 1
ATOM 1541 C CA . VAL A 1 197 ? 9.310 -5.122 -10.353 1.00 96.88 197 VAL A CA 1
ATOM 1542 C C . VAL A 1 197 ? 8.227 -4.470 -9.504 1.00 96.88 197 VAL A C 1
ATOM 1544 O O . VAL A 1 197 ? 8.008 -3.264 -9.585 1.00 96.88 197 VAL A O 1
ATOM 1547 N N . THR A 1 198 ? 7.588 -5.258 -8.640 1.00 95.62 198 THR A N 1
ATOM 1548 C CA . THR A 1 198 ? 6.762 -4.730 -7.548 1.00 95.62 198 THR A CA 1
ATOM 1549 C C . THR A 1 198 ? 7.585 -4.644 -6.263 1.00 95.62 198 THR A C 1
ATOM 1551 O O . THR A 1 198 ? 8.051 -5.681 -5.776 1.00 95.62 198 THR A O 1
ATOM 1554 N N . LEU A 1 199 ? 7.753 -3.445 -5.699 1.00 91.50 199 LEU A N 1
ATOM 1555 C CA . LEU A 1 199 ? 8.392 -3.207 -4.398 1.00 91.50 199 LEU A CA 1
ATOM 1556 C C . LEU A 1 199 ? 7.396 -2.532 -3.450 1.00 91.50 199 LEU A C 1
ATOM 1558 O O . LEU A 1 199 ? 6.627 -1.668 -3.851 1.00 91.50 199 LEU A O 1
ATOM 1562 N N . GLY A 1 200 ? 7.403 -2.929 -2.176 1.00 85.88 200 GLY A N 1
ATOM 1563 C CA . GLY A 1 200 ? 6.390 -2.464 -1.224 1.00 85.88 200 GLY A CA 1
ATOM 1564 C C . GLY A 1 200 ? 4.973 -2.928 -1.589 1.00 85.88 200 GLY A C 1
ATOM 1565 O O . GLY A 1 200 ? 4.806 -3.943 -2.273 1.00 85.88 200 GLY A O 1
ATOM 1566 N N . GLY A 1 201 ? 3.970 -2.213 -1.077 1.00 86.81 201 GLY A N 1
ATOM 1567 C CA . GLY A 1 201 ? 2.554 -2.417 -1.387 1.00 86.81 201 GLY A CA 1
ATOM 1568 C C . GLY A 1 201 ? 1.961 -3.775 -0.983 1.00 86.81 201 GLY A C 1
ATOM 1569 O O . GLY A 1 201 ? 2.603 -4.630 -0.365 1.00 86.81 201 GLY A O 1
ATOM 1570 N N . ASN A 1 202 ? 0.700 -3.967 -1.375 1.00 88.38 202 ASN A N 1
ATOM 1571 C CA . ASN A 1 202 ? -0.098 -5.145 -1.021 1.00 88.38 202 ASN A CA 1
ATOM 1572 C C . ASN A 1 202 ? 0.060 -6.331 -1.987 1.00 88.38 202 ASN A C 1
ATOM 1574 O O . ASN A 1 202 ? -0.417 -7.435 -1.713 1.00 88.38 202 ASN A O 1
ATOM 1578 N N . TYR A 1 203 ? 0.739 -6.114 -3.110 1.00 92.31 203 TYR A N 1
ATOM 1579 C CA . TYR A 1 203 ? 0.804 -7.045 -4.229 1.00 92.31 203 TYR A CA 1
ATOM 1580 C C . TYR A 1 203 ? 2.251 -7.437 -4.520 1.00 92.31 203 TYR A C 1
ATOM 1582 O O . TYR A 1 203 ? 3.175 -6.638 -4.358 1.00 92.31 203 TYR A O 1
ATOM 1590 N N . GLN A 1 204 ? 2.450 -8.680 -4.953 1.00 93.06 204 GLN A N 1
ATOM 1591 C CA . GLN A 1 204 ? 3.727 -9.147 -5.472 1.00 93.06 204 GLN A CA 1
ATOM 1592 C C . GLN A 1 204 ? 3.507 -9.821 -6.823 1.00 93.06 204 GLN A C 1
ATOM 1594 O O . GLN A 1 204 ? 2.949 -10.914 -6.889 1.00 93.06 204 GLN A O 1
ATOM 1599 N N . ALA A 1 205 ? 3.977 -9.177 -7.888 1.00 95.38 205 ALA A N 1
ATOM 1600 C CA . ALA A 1 205 ? 3.993 -9.755 -9.223 1.00 95.38 205 ALA A CA 1
ATOM 1601 C C . ALA A 1 205 ? 5.347 -10.418 -9.512 1.00 95.38 205 ALA A C 1
ATOM 1603 O O . ALA A 1 205 ? 6.378 -10.049 -8.936 1.00 95.38 205 ALA A O 1
ATOM 1604 N N . ALA A 1 206 ? 5.355 -11.370 -10.447 1.00 95.50 206 ALA A N 1
ATOM 1605 C CA . ALA A 1 206 ? 6.596 -11.808 -11.072 1.00 95.50 206 ALA A CA 1
ATOM 1606 C C . ALA A 1 206 ? 7.200 -10.638 -11.878 1.00 95.50 206 ALA A C 1
ATOM 1608 O O . ALA A 1 206 ? 6.453 -9.972 -12.601 1.00 95.50 206 ALA A O 1
ATOM 1609 N N . PRO A 1 207 ? 8.516 -10.371 -11.774 1.00 96.69 207 PRO A N 1
ATOM 1610 C CA . PRO A 1 207 ? 9.162 -9.348 -12.585 1.00 96.69 207 PRO A CA 1
ATOM 1611 C C . PRO A 1 207 ? 8.985 -9.608 -14.080 1.00 96.69 207 PRO A C 1
ATOM 1613 O O . PRO A 1 207 ? 9.061 -10.755 -14.524 1.00 96.69 207 PRO A O 1
ATOM 1616 N N . ILE A 1 208 ? 8.825 -8.540 -14.858 1.00 97.62 208 ILE A N 1
ATOM 1617 C CA . ILE A 1 208 ? 8.849 -8.605 -16.322 1.00 97.62 208 ILE A CA 1
ATOM 1618 C C . ILE A 1 208 ? 10.074 -7.860 -16.841 1.00 97.62 208 ILE A C 1
ATOM 1620 O O . ILE A 1 208 ? 10.405 -6.771 -16.376 1.00 97.62 208 ILE A O 1
ATOM 1624 N N . THR A 1 209 ? 10.755 -8.446 -17.820 1.00 97.31 209 THR A N 1
ATOM 1625 C CA . THR A 1 209 ? 11.985 -7.892 -18.392 1.00 97.31 209 THR A CA 1
ATOM 1626 C C . THR A 1 209 ? 11.921 -7.962 -19.906 1.00 97.31 209 THR A C 1
ATOM 1628 O O . THR A 1 209 ? 11.500 -8.972 -20.467 1.00 97.31 209 THR A O 1
ATOM 1631 N N . ARG A 1 210 ? 12.364 -6.900 -20.583 1.00 96.38 210 ARG A N 1
ATOM 1632 C CA . ARG A 1 210 ? 12.530 -6.897 -22.042 1.00 96.38 210 ARG A CA 1
ATOM 1633 C C . ARG A 1 210 ? 13.756 -6.108 -22.468 1.00 96.38 210 ARG A C 1
ATOM 1635 O O . ARG A 1 210 ? 14.088 -5.082 -21.875 1.00 96.38 210 ARG A O 1
ATOM 1642 N N . ALA A 1 211 ? 14.397 -6.584 -23.527 1.00 96.81 211 ALA A N 1
ATOM 1643 C CA . ALA A 1 211 ? 15.453 -5.864 -24.218 1.00 96.81 211 ALA A CA 1
ATOM 1644 C C . ALA A 1 211 ? 14.874 -5.069 -25.394 1.00 96.81 211 ALA A C 1
ATOM 1646 O O . ALA A 1 211 ? 13.910 -5.499 -26.029 1.00 96.81 211 ALA A O 1
ATOM 1647 N N . PHE A 1 212 ? 15.478 -3.925 -25.697 1.00 97.31 212 PHE A N 1
ATOM 1648 C CA . PHE A 1 212 ? 15.125 -3.108 -26.850 1.00 97.31 212 PHE A CA 1
ATOM 1649 C C . PHE A 1 212 ? 16.333 -2.337 -27.381 1.00 97.31 212 PHE A C 1
ATOM 1651 O O . PHE A 1 212 ? 17.338 -2.134 -26.693 1.00 97.31 212 PHE A O 1
ATOM 1658 N N . GLN A 1 213 ? 16.234 -1.905 -28.632 1.00 97.56 213 GLN A N 1
ATOM 1659 C CA . GLN A 1 213 ? 17.235 -1.082 -29.291 1.00 97.56 213 GLN A CA 1
ATOM 1660 C C . GLN A 1 213 ? 16.616 0.243 -29.731 1.00 97.56 213 GLN A C 1
ATOM 1662 O O . GLN A 1 213 ? 15.620 0.257 -30.452 1.00 97.56 213 GLN A O 1
ATOM 1667 N N . ILE A 1 214 ? 17.263 1.345 -29.356 1.00 97.38 214 ILE A N 1
ATOM 1668 C CA . ILE A 1 214 ? 16.976 2.662 -29.923 1.00 97.38 214 ILE A CA 1
ATOM 1669 C C . ILE A 1 214 ? 17.867 2.826 -31.154 1.00 97.38 214 ILE A C 1
ATOM 1671 O O . ILE A 1 214 ? 19.097 2.768 -31.053 1.00 97.38 214 ILE A O 1
ATOM 1675 N N . THR A 1 215 ? 17.261 2.971 -32.327 1.00 95.38 215 THR A N 1
ATOM 1676 C CA . THR A 1 215 ? 17.972 3.220 -33.583 1.00 95.38 215 THR A CA 1
ATOM 1677 C C . THR A 1 215 ? 18.127 4.716 -33.822 1.00 95.38 215 THR A C 1
ATOM 1679 O O . THR A 1 215 ? 17.406 5.527 -33.243 1.00 95.38 215 THR A O 1
ATOM 1682 N N . LYS A 1 216 ? 19.101 5.076 -34.664 1.00 89.50 216 LYS A N 1
ATOM 1683 C CA . LYS A 1 216 ? 19.185 6.436 -35.201 1.00 89.50 216 LYS A CA 1
ATOM 1684 C C . LYS A 1 216 ? 17.938 6.776 -36.009 1.00 89.50 216 LYS A C 1
ATOM 1686 O O . LYS A 1 216 ? 17.330 5.821 -36.547 1.00 89.50 216 LYS A O 1
#

Sequence (216 aa):
ERYTDNAFIKAVDPVLEKVGLRTIQDIMDKGITVGELKQNLDKIANGSEYAVVREALKLMGVDVATLQQIINVFNKITLLDNVRIALRTPDQVGIYTVYAITNNDNYNTGFGMGALVVKKHYSGVKLDWNQNFTNGKISAADVKNFDFGATLSYNGKQVEDQSSVHYLYSGFTSRWKPYSSTTTPPTEPGRYVVTVVTLGGNYQAAPITRAFQITK

Organism: NCBI:txid408170

Foldseek 3Di:
DVPPDDPLQVQQQVLCVVLVHHGLVCCQVVFDFLQSVLVVLCCCLPPPSNVSNQVSCVVVVQHSVNSVVVSVVSVVPPDDRRDTDHPDDDPWADKDWDWDWDDDPVDHIDIDIDIDGQAADEPQKAKAQPDDDDVQEDELVCVVVDRRDIFIDGNPHTDPDPVQKWKWKWFAAPVRHTDIDTPDHDRHFGKIKMKIFGDGTRHGYDIDMDIHGHHD

Secondary structure (DSSP, 8-state):
--STT-HHHHHHHHHHHHTTPPPHHHHHHH-EEHHHHHHHHHHHHH-GGGHHHHHHHHHTT--HHHHHHHHHHHHHS---TT-EE--S---SSEEEEEEEEEEETTEEEEEEEEEEEEPPB-TTEEEEESS--BTTEEETTGGGG----EEEEETTEE-S--TTEEEEEEEEETT--EEEESSS---SSEEEEEEEEE-SSSB-PPPEEEEEEEE-

Radius of gyration: 26.82 Å; chains: 1; bounding box: 59×33×69 Å